Protein AF-A0A919PMQ9-F1 (afdb_monomer_lite)

Structure (mmCIF, N/CA/C/O backbone):
data_AF-A0A919PMQ9-F1
#
_entry.id   AF-A0A919PMQ9-F1
#
loop_
_atom_site.group_PDB
_atom_site.id
_atom_site.type_symbol
_atom_site.label_atom_id
_atom_site.label_alt_id
_atom_site.label_comp_id
_atom_site.label_asym_id
_atom_site.label_entity_id
_atom_site.label_seq_id
_atom_site.pdbx_PDB_ins_code
_atom_site.Cartn_x
_atom_site.Cartn_y
_atom_site.Cartn_z
_atom_site.occupancy
_atom_site.B_iso_or_equiv
_atom_site.auth_seq_id
_atom_site.auth_comp_id
_atom_site.auth_asym_id
_atom_site.auth_atom_id
_atom_site.pdbx_PDB_model_num
ATOM 1 N N . MET A 1 1 ? -22.426 0.297 11.156 1.00 94.94 1 MET A N 1
ATOM 2 C CA . MET A 1 1 ? -22.306 0.018 12.600 1.00 94.94 1 MET A CA 1
ATOM 3 C C . MET A 1 1 ? -23.686 0.048 13.230 1.00 94.94 1 MET A C 1
ATOM 5 O O . MET A 1 1 ? -24.468 0.938 12.910 1.00 94.94 1 MET A O 1
ATOM 9 N N . GLN A 1 2 ? -24.012 -0.925 14.081 1.00 94.81 2 GLN A N 1
ATOM 10 C CA . GLN A 1 2 ? -25.295 -0.994 14.786 1.00 94.81 2 GLN A CA 1
ATOM 11 C C . GLN A 1 2 ? -25.153 -0.474 16.227 1.00 94.81 2 GLN A C 1
ATOM 13 O O . GLN A 1 2 ? -24.282 -0.961 16.949 1.00 94.81 2 GLN A O 1
ATOM 18 N N . PRO A 1 3 ? -25.980 0.488 16.677 1.00 94.25 3 PRO A N 1
ATOM 19 C CA . PRO A 1 3 ? -26.009 0.897 18.079 1.00 94.25 3 PRO A CA 1
ATOM 20 C C . PRO A 1 3 ? -26.415 -0.266 18.988 1.00 94.25 3 PRO A C 1
ATOM 22 O O . PRO A 1 3 ? -27.362 -0.993 18.682 1.00 94.25 3 PRO A O 1
ATOM 25 N N . MET A 1 4 ? -25.726 -0.424 20.117 1.00 94.69 4 MET A N 1
ATOM 26 C CA . MET A 1 4 ? -26.053 -1.442 21.113 1.00 94.69 4 MET A CA 1
ATOM 27 C C . MET A 1 4 ? -26.702 -0.821 22.347 1.00 94.69 4 MET A C 1
ATOM 29 O O . MET A 1 4 ? -26.274 0.223 22.839 1.00 94.69 4 MET A O 1
ATOM 33 N N . ASP A 1 5 ? -27.698 -1.516 22.895 1.00 94.12 5 ASP A N 1
ATOM 34 C CA . ASP A 1 5 ? -28.198 -1.222 24.236 1.00 94.12 5 ASP A CA 1
ATOM 35 C C . ASP A 1 5 ? -27.115 -1.518 25.286 1.00 94.12 5 ASP A C 1
ATOM 37 O O . ASP A 1 5 ? -26.399 -2.523 25.206 1.00 94.12 5 ASP A O 1
ATOM 41 N N . PHE A 1 6 ? -27.014 -0.659 26.301 1.00 88.81 6 PHE A N 1
ATOM 42 C CA . PHE A 1 6 ? -25.986 -0.782 27.330 1.00 88.81 6 PHE A CA 1
ATOM 43 C C . PHE A 1 6 ? -26.051 -2.111 28.089 1.00 88.81 6 PHE A C 1
ATOM 45 O O . PHE A 1 6 ? -25.015 -2.721 28.364 1.00 88.81 6 PHE A O 1
ATOM 52 N N . HIS A 1 7 ? -27.250 -2.588 28.433 1.00 88.81 7 HIS A N 1
ATOM 53 C CA . HIS A 1 7 ? -27.398 -3.842 29.164 1.00 88.81 7 HIS A CA 1
ATOM 54 C C . HIS A 1 7 ? -27.021 -5.041 28.293 1.00 88.81 7 HIS A C 1
ATOM 56 O O . HIS A 1 7 ? -26.383 -5.970 28.796 1.00 88.81 7 HIS A O 1
ATOM 62 N N . ALA A 1 8 ? -27.353 -4.995 27.000 1.00 89.81 8 ALA A N 1
ATOM 63 C CA . ALA A 1 8 ? -26.952 -6.013 26.035 1.00 89.81 8 ALA A CA 1
ATOM 64 C C . ALA A 1 8 ? -25.424 -6.074 25.877 1.00 89.81 8 ALA A C 1
ATOM 66 O O . ALA A 1 8 ? -24.837 -7.146 26.044 1.00 89.81 8 ALA A O 1
ATOM 67 N N . ALA A 1 9 ? -24.772 -4.926 25.660 1.00 88.62 9 ALA A N 1
ATOM 68 C CA . ALA A 1 9 ? -23.315 -4.847 25.563 1.00 88.62 9 ALA A CA 1
ATOM 69 C C . ALA A 1 9 ? -22.648 -5.374 26.842 1.00 88.62 9 ALA A C 1
ATOM 71 O O . ALA A 1 9 ? -21.780 -6.243 26.786 1.00 88.62 9 ALA A O 1
ATOM 72 N N . ARG A 1 10 ? -23.116 -4.943 28.022 1.00 87.56 10 ARG A N 1
ATOM 73 C CA . ARG A 1 10 ? -22.556 -5.389 29.306 1.00 87.56 10 ARG A CA 1
ATOM 74 C C . ARG A 1 10 ? -22.690 -6.898 29.523 1.00 87.56 10 ARG A C 1
ATOM 76 O O . ARG A 1 10 ? -21.772 -7.514 30.060 1.00 87.56 10 ARG A O 1
ATOM 83 N N . ALA A 1 11 ? -23.815 -7.495 29.129 1.00 88.44 11 ALA A N 1
ATOM 84 C CA . ALA A 1 11 ? -24.024 -8.938 29.235 1.00 88.44 11 ALA A CA 1
ATOM 85 C C . ALA A 1 11 ? -23.058 -9.732 28.341 1.00 88.44 11 ALA A C 1
ATOM 87 O O . ALA A 1 11 ? -22.589 -10.796 28.745 1.00 88.44 11 ALA A O 1
ATOM 88 N N . GLN A 1 12 ? -22.732 -9.204 27.159 1.00 86.88 12 GLN A N 1
ATOM 89 C CA . GLN A 1 12 ? -21.776 -9.817 26.241 1.00 86.88 12 GLN A CA 1
ATOM 90 C C . GLN A 1 12 ? -20.331 -9.659 26.740 1.00 86.88 12 GLN A C 1
ATOM 92 O O . GLN A 1 12 ? -19.580 -10.630 26.762 1.00 86.88 12 GLN A O 1
ATOM 97 N N . LEU A 1 13 ? -19.964 -8.477 27.246 1.00 87.06 13 LEU A N 1
ATOM 98 C CA . LEU A 1 13 ? -18.630 -8.214 27.801 1.00 87.06 13 LEU A CA 1
ATOM 99 C C . LEU A 1 13 ? -18.323 -9.028 29.064 1.00 87.06 13 LEU A C 1
ATOM 101 O O . LEU A 1 13 ? -17.173 -9.400 29.296 1.00 87.06 13 LEU A O 1
ATOM 105 N N . ALA A 1 14 ? -19.345 -9.368 29.856 1.00 87.38 14 ALA A N 1
ATOM 106 C CA . ALA A 1 14 ? -19.197 -10.224 31.034 1.00 87.38 14 ALA A CA 1
ATOM 107 C C . ALA A 1 14 ? -18.692 -11.645 30.707 1.00 87.38 14 ALA A C 1
ATOM 109 O O . ALA A 1 14 ? -18.283 -12.364 31.616 1.00 87.38 14 ALA A O 1
ATOM 110 N N . GLN A 1 15 ? -18.704 -12.051 29.433 1.00 83.25 15 GLN A N 1
ATOM 111 C CA . GLN A 1 15 ? -18.219 -13.357 28.980 1.00 83.25 15 GLN A CA 1
ATOM 112 C C . GLN A 1 15 ? -16.692 -13.408 28.769 1.00 83.25 15 GLN A C 1
ATOM 114 O O . GLN A 1 15 ? -16.170 -14.487 28.505 1.00 83.25 15 GLN A O 1
ATOM 119 N N . GLY A 1 16 ? -15.971 -12.290 28.962 1.00 65.25 16 GLY A N 1
ATOM 120 C CA . GLY A 1 16 ? -14.506 -12.274 29.084 1.00 65.25 16 GLY A CA 1
ATOM 121 C C . GLY A 1 16 ? -13.733 -11.811 27.845 1.00 65.25 16 GLY A C 1
ATOM 122 O O . GLY A 1 16 ? -12.903 -12.556 27.336 1.00 65.25 16 GLY A O 1
ATOM 123 N N . GLY A 1 17 ? -13.958 -10.575 27.388 1.00 72.38 17 GLY A N 1
ATOM 124 C CA . GLY A 1 17 ? -13.156 -9.946 26.327 1.00 72.38 17 GLY A CA 1
ATOM 125 C C . GLY A 1 17 ? -11.996 -9.100 26.865 1.00 72.38 17 GLY A C 1
ATOM 126 O O . GLY A 1 17 ? -12.135 -8.432 27.893 1.00 72.38 17 GLY A O 1
ATOM 127 N N . HIS A 1 18 ? -10.864 -9.093 26.158 1.00 78.69 18 HIS A N 1
ATOM 128 C CA . HIS A 1 18 ? -9.805 -8.107 26.378 1.00 78.69 18 HIS A CA 1
ATOM 129 C C . HIS A 1 18 ? -10.262 -6.758 25.821 1.00 78.69 18 HIS A C 1
ATOM 131 O O . HIS A 1 18 ? -10.774 -6.688 24.706 1.00 78.69 18 HIS A O 1
ATOM 137 N N . SER A 1 19 ? -10.093 -5.692 26.605 1.00 85.44 19 SER A N 1
ATOM 138 C CA . SER A 1 19 ? -10.320 -4.327 26.130 1.00 85.44 19 SER A CA 1
ATOM 139 C C . SER A 1 19 ? -9.015 -3.765 25.580 1.00 85.44 19 SER A C 1
ATOM 141 O O . SER A 1 19 ? -8.002 -3.779 26.283 1.00 85.44 19 SER A O 1
ATOM 143 N N . GLY A 1 20 ? -9.040 -3.260 24.350 1.00 84.81 20 GLY A N 1
ATOM 144 C CA . GLY A 1 20 ? -7.904 -2.598 23.713 1.00 84.81 20 GLY A CA 1
ATOM 145 C C . GLY A 1 20 ? -8.314 -1.249 23.140 1.00 84.81 20 GLY A C 1
ATOM 146 O O . GLY A 1 20 ? -9.346 -1.148 22.478 1.00 84.81 20 GLY A O 1
ATOM 147 N N . ALA A 1 21 ? -7.509 -0.211 23.376 1.00 85.69 21 ALA A N 1
ATOM 148 C CA . ALA A 1 21 ? -7.698 1.073 22.710 1.00 85.69 21 ALA A CA 1
ATOM 149 C C . ALA A 1 21 ? -7.505 0.906 21.193 1.00 85.69 21 ALA A C 1
ATOM 151 O O . ALA A 1 21 ? -6.594 0.209 20.748 1.00 85.69 21 ALA A O 1
ATOM 152 N N . VAL A 1 22 ? -8.386 1.528 20.413 1.00 85.31 22 VAL A N 1
ATOM 153 C CA . VAL A 1 22 ? -8.364 1.499 18.945 1.00 85.31 22 VAL A CA 1
ATOM 154 C C . VAL A 1 22 ? -7.884 2.838 18.401 1.00 85.31 22 VAL A C 1
ATOM 156 O O . VAL A 1 22 ? -6.972 2.885 17.582 1.00 85.31 22 VAL A O 1
ATOM 159 N N . ALA A 1 23 ? -8.521 3.929 18.831 1.00 89.12 23 ALA A N 1
ATOM 160 C CA . ALA A 1 23 ? -8.226 5.280 18.368 1.00 89.12 23 ALA A CA 1
ATOM 161 C C . ALA A 1 23 ? -8.878 6.338 19.273 1.00 89.12 23 ALA A C 1
ATOM 163 O O . ALA A 1 23 ? -9.688 6.015 20.141 1.00 89.12 23 ALA A O 1
ATOM 164 N N . LYS A 1 24 ? -8.578 7.617 19.026 1.00 91.00 24 LYS A N 1
ATOM 165 C CA . LYS A 1 24 ? -9.344 8.755 19.543 1.00 91.00 24 LYS A CA 1
ATOM 166 C C . LYS A 1 24 ? -9.918 9.553 18.374 1.00 91.00 24 LYS A C 1
ATOM 168 O O . LYS A 1 24 ? -9.175 10.116 17.574 1.00 91.00 24 LYS A O 1
ATOM 173 N N . LEU A 1 25 ? -11.239 9.603 18.267 1.00 91.94 25 LEU A N 1
ATOM 174 C CA . LEU A 1 25 ? -11.945 10.376 17.249 1.00 91.94 25 LEU A CA 1
ATOM 175 C C . LEU A 1 25 ? -11.904 11.860 17.619 1.00 91.94 25 LEU A C 1
ATOM 177 O O . LEU A 1 25 ? -12.063 12.203 18.787 1.00 91.94 25 LEU A O 1
ATOM 181 N N . ALA A 1 26 ? -11.745 12.741 16.636 1.00 89.75 26 ALA A N 1
ATOM 182 C CA . ALA A 1 26 ? -11.822 14.192 16.813 1.00 89.75 26 ALA A CA 1
ATOM 183 C C . ALA A 1 26 ? -13.251 14.683 17.121 1.00 89.75 26 ALA A C 1
ATOM 185 O O . ALA A 1 26 ? -13.434 15.839 17.488 1.00 89.75 26 ALA A O 1
ATOM 186 N N . LEU A 1 27 ? -14.247 13.804 16.973 1.00 92.88 27 LEU A N 1
ATOM 187 C CA . LEU A 1 27 ? -15.659 14.093 17.191 1.00 92.88 27 LEU A CA 1
ATOM 188 C C . LEU A 1 27 ? -16.051 13.986 18.667 1.00 92.88 27 LEU A C 1
ATOM 190 O O . LEU A 1 27 ? -15.697 13.021 19.359 1.00 92.88 27 LEU A O 1
ATOM 194 N N . GLU A 1 28 ? -16.852 14.944 19.124 1.00 95.75 28 GLU A N 1
ATOM 195 C CA . GLU A 1 28 ? -17.506 14.888 20.429 1.00 95.75 28 GLU A CA 1
ATOM 196 C C . GLU A 1 28 ? -18.712 13.925 20.405 1.00 95.75 28 GLU A C 1
ATOM 198 O O . GLU A 1 28 ? -19.289 13.651 19.343 1.00 95.75 28 GLU A O 1
ATOM 203 N N . PRO A 1 29 ? -19.150 13.411 21.568 1.00 96.81 29 PRO A N 1
ATOM 204 C CA . PRO A 1 29 ? -20.224 12.420 21.639 1.00 96.81 29 PRO A CA 1
ATOM 205 C C . PRO A 1 29 ? -21.533 12.810 20.941 1.00 96.81 29 PRO A C 1
ATOM 207 O O . PRO A 1 29 ? -22.170 11.955 20.329 1.00 96.81 29 PRO A O 1
ATOM 210 N N . GLN A 1 30 ? -21.932 14.088 20.955 1.00 96.44 30 GLN A N 1
ATOM 211 C CA . GLN A 1 30 ? -23.135 14.541 20.241 1.00 96.44 30 GLN A CA 1
ATOM 212 C C . GLN A 1 30 ? -22.999 14.428 18.724 1.00 96.44 30 GLN A C 1
ATOM 214 O O . GLN A 1 30 ? -23.968 14.094 18.042 1.00 96.44 30 GLN A O 1
ATOM 219 N N . GLU A 1 31 ? -21.813 14.714 18.189 1.00 95.00 31 GLU A N 1
ATOM 220 C CA . GLU A 1 31 ? -21.544 14.635 16.755 1.00 95.00 31 GLU A CA 1
ATOM 221 C C . GLU A 1 31 ? -21.540 13.174 16.306 1.00 95.00 31 GLU A C 1
ATOM 223 O O . GLU A 1 31 ? -22.175 12.829 15.306 1.00 95.00 31 GLU A O 1
ATOM 228 N N . LEU A 1 32 ? -20.908 12.297 17.096 1.00 95.38 32 LEU A N 1
ATOM 229 C CA . LEU A 1 32 ? -20.951 10.854 16.865 1.00 95.38 32 LEU A CA 1
ATOM 230 C C . LEU A 1 32 ? -22.374 10.315 16.933 1.00 95.38 32 LEU A C 1
ATOM 232 O O . LEU A 1 32 ? -22.785 9.592 16.027 1.00 95.38 32 LEU A O 1
ATOM 236 N N . GLN A 1 33 ? -23.149 10.690 17.950 1.00 96.44 33 GLN A N 1
ATOM 237 C CA . GLN A 1 33 ? -24.553 10.304 18.077 1.00 96.44 33 GLN A CA 1
ATOM 238 C C . GLN A 1 33 ? -25.377 10.738 16.859 1.00 96.44 33 GLN A C 1
ATOM 240 O O . GLN A 1 33 ? -26.141 9.935 16.324 1.00 96.44 33 GLN A O 1
ATOM 245 N N . ALA A 1 34 ? -25.201 11.974 16.384 1.00 95.12 34 ALA A N 1
ATOM 246 C CA . ALA A 1 34 ? -25.929 12.490 15.228 1.00 95.12 34 ALA A CA 1
ATOM 247 C C . ALA A 1 34 ? -25.613 11.727 13.930 1.00 95.12 34 ALA A C 1
ATOM 249 O O . ALA A 1 34 ? -26.510 11.523 13.114 1.00 95.12 34 ALA A O 1
ATOM 250 N N . ARG A 1 35 ? -24.359 11.295 13.740 1.00 92.56 35 ARG A N 1
ATOM 251 C CA . ARG A 1 35 ? -23.930 10.579 12.526 1.00 92.56 35 ARG A CA 1
ATOM 252 C C . ARG A 1 35 ? -24.226 9.084 12.561 1.00 92.56 35 ARG A C 1
ATOM 254 O O . ARG A 1 35 ? -24.607 8.507 11.551 1.00 92.56 35 ARG A O 1
ATOM 261 N N . THR A 1 36 ? -24.028 8.456 13.714 1.00 94.69 36 THR A N 1
ATOM 262 C CA . THR A 1 36 ? -24.005 6.989 13.835 1.00 94.69 36 THR A CA 1
ATOM 263 C C . THR A 1 36 ? -25.249 6.411 14.504 1.00 94.69 36 THR A C 1
ATOM 265 O O . THR A 1 36 ? -25.465 5.202 14.461 1.00 94.69 36 THR A O 1
ATOM 268 N N . GLY A 1 37 ? -26.061 7.250 15.155 1.00 95.69 37 GLY A N 1
ATOM 269 C CA . GLY A 1 37 ? -27.192 6.806 15.967 1.00 95.69 37 GLY A CA 1
ATOM 270 C C . GLY A 1 37 ? -26.796 6.165 17.301 1.00 95.69 37 GLY A C 1
ATOM 271 O O . GLY A 1 37 ? -27.662 5.610 17.976 1.00 95.69 37 GLY A O 1
ATOM 272 N N . LEU A 1 38 ? -25.517 6.219 17.696 1.00 96.19 38 LEU A N 1
ATOM 273 C CA . LEU A 1 38 ? -25.065 5.779 19.018 1.00 96.19 38 LEU A CA 1
ATOM 274 C C . LEU A 1 38 ? -25.797 6.542 20.129 1.00 96.19 38 LEU A C 1
ATOM 276 O O . LEU A 1 38 ? -25.913 7.763 20.080 1.00 96.19 38 LEU A O 1
ATOM 280 N N . ALA A 1 39 ? -26.248 5.829 21.159 1.00 96.06 39 ALA A N 1
ATOM 281 C CA . ALA A 1 39 ? -26.878 6.431 22.327 1.00 96.06 39 ALA A CA 1
ATOM 282 C C . ALA A 1 39 ? -25.844 6.600 23.444 1.00 96.06 39 ALA A C 1
ATOM 284 O O . ALA A 1 39 ? -25.513 5.634 24.134 1.00 96.06 39 ALA A O 1
ATOM 285 N N . PHE A 1 40 ? -25.333 7.820 23.617 1.00 96.56 40 PHE A N 1
ATOM 286 C CA . PHE A 1 40 ? -24.455 8.124 24.741 1.00 96.56 40 PHE A CA 1
ATOM 287 C C . PHE A 1 40 ? -25.261 8.301 26.020 1.00 96.56 40 PHE A C 1
ATOM 289 O O . PHE A 1 40 ? -26.291 8.977 26.052 1.00 96.56 40 PHE A O 1
ATOM 296 N N . VAL A 1 41 ? -24.758 7.703 27.090 1.00 95.88 41 VAL A N 1
ATOM 297 C CA . VAL A 1 41 ? -25.287 7.855 28.440 1.00 95.88 41 VAL A CA 1
ATOM 298 C C . VAL A 1 41 ? -24.165 8.275 29.377 1.00 95.88 41 VAL A C 1
ATOM 300 O O . VAL A 1 41 ? -22.996 7.942 29.182 1.00 95.88 41 VAL A O 1
ATOM 303 N N . GLU A 1 42 ? -24.528 9.037 30.397 1.00 96.44 42 GLU A N 1
ATOM 304 C CA . GLU A 1 42 ? -23.602 9.438 31.445 1.00 96.44 42 GLU A CA 1
ATOM 305 C C . GLU A 1 42 ? -23.505 8.341 32.510 1.00 96.44 42 GLU A C 1
ATOM 307 O O . GLU A 1 42 ? -24.520 7.796 32.953 1.00 96.44 42 GLU A O 1
ATOM 312 N N . ALA A 1 43 ? -22.285 8.012 32.926 1.00 93.69 43 ALA A N 1
ATOM 313 C CA . ALA A 1 43 ? -22.025 7.154 34.074 1.00 93.69 43 ALA A CA 1
ATOM 314 C C . ALA A 1 43 ? -20.814 7.620 34.870 1.00 93.69 43 ALA A C 1
ATOM 316 O O . ALA A 1 43 ? -19.984 8.396 34.405 1.00 93.69 43 ALA A O 1
ATOM 317 N N . GLU A 1 44 ? -20.701 7.075 36.075 1.00 95.00 44 GLU A N 1
ATOM 318 C CA . GLU A 1 44 ? -19.506 7.199 36.894 1.00 95.00 44 GLU A CA 1
ATOM 319 C C . GLU A 1 44 ? -18.487 6.114 36.544 1.00 95.00 44 GLU A C 1
ATOM 321 O O . GLU A 1 44 ? -18.815 4.927 36.458 1.00 95.00 44 GLU A O 1
ATOM 326 N N . SER A 1 45 ? -17.231 6.527 36.381 1.00 90.12 45 SER A N 1
ATOM 327 C CA . SER A 1 45 ? -16.075 5.646 36.222 1.00 90.12 45 SER A CA 1
ATOM 328 C C . SER A 1 45 ? -15.072 5.869 37.355 1.00 90.12 45 SER A C 1
ATOM 330 O O . SER A 1 45 ? -15.173 6.827 38.119 1.00 90.12 45 SER A O 1
ATOM 332 N N . ALA A 1 46 ? -14.040 5.027 37.445 1.00 87.06 46 ALA A N 1
ATOM 333 C CA . ALA A 1 46 ? -12.952 5.237 38.406 1.00 87.06 46 ALA A CA 1
ATOM 334 C C . ALA A 1 46 ? -12.195 6.568 38.196 1.00 87.06 46 ALA A C 1
ATOM 336 O O . ALA A 1 46 ? -11.523 7.039 39.110 1.00 87.06 46 ALA A O 1
ATOM 337 N N . LEU A 1 47 ? -12.302 7.165 37.005 1.00 86.25 47 LEU A N 1
ATOM 338 C CA . LEU A 1 47 ? -11.665 8.430 36.632 1.00 86.25 47 LEU A CA 1
ATOM 339 C C . LEU A 1 47 ? -12.636 9.626 36.697 1.00 86.25 47 LEU A C 1
ATOM 341 O O . LEU A 1 47 ? -12.245 10.751 36.386 1.00 86.25 47 LEU A O 1
ATOM 345 N N . GLY A 1 48 ? -13.883 9.390 37.120 1.00 92.62 48 GLY A N 1
ATOM 346 C CA . GLY A 1 48 ? -14.956 10.379 37.213 1.00 92.62 48 GLY A CA 1
ATOM 347 C C . GLY A 1 48 ? -16.058 10.198 36.160 1.00 92.62 48 GLY A C 1
ATOM 348 O O . GLY A 1 48 ? -16.096 9.162 35.479 1.00 92.62 48 GLY A O 1
ATOM 349 N N . PRO A 1 49 ? -16.940 11.204 36.015 1.00 95.38 49 PRO A N 1
ATOM 350 C CA . PRO A 1 49 ? -18.050 11.173 35.074 1.00 95.38 49 PRO A CA 1
ATOM 351 C C . PRO A 1 49 ? -17.577 10.980 33.632 1.00 95.38 49 PRO A C 1
ATOM 353 O O . PRO A 1 49 ? -16.679 11.677 33.144 1.00 95.38 49 PRO A O 1
ATOM 356 N N . VAL A 1 50 ? -18.198 10.033 32.940 1.00 96.25 50 VAL A N 1
ATOM 357 C CA . VAL A 1 50 ? -17.893 9.658 31.563 1.00 96.25 50 VAL A CA 1
ATOM 358 C C . VAL A 1 50 ? -19.185 9.606 30.759 1.00 96.25 50 VAL A C 1
ATOM 360 O O . VAL A 1 50 ? -20.201 9.088 31.223 1.00 96.25 50 VAL A O 1
ATOM 363 N N . TRP A 1 51 ? -19.151 10.116 29.535 1.00 97.12 51 TRP A N 1
ATOM 364 C CA . TRP A 1 51 ? -20.148 9.765 28.532 1.00 97.12 51 TRP A CA 1
ATOM 365 C C . TRP A 1 51 ? -19.678 8.535 27.793 1.00 97.12 51 TRP A C 1
ATOM 367 O O . TRP A 1 51 ? -18.545 8.500 27.310 1.00 97.12 51 TRP A O 1
ATOM 377 N N . PHE A 1 52 ? -20.539 7.530 27.702 1.00 96.19 52 PHE A N 1
ATOM 378 C CA . PHE A 1 52 ? -20.191 6.291 27.036 1.00 96.19 52 PHE A CA 1
ATOM 379 C C . PHE A 1 52 ? -21.329 5.779 26.145 1.00 96.19 52 PHE A C 1
ATOM 381 O O . PHE A 1 52 ? -22.505 5.974 26.448 1.00 96.19 52 PHE A O 1
ATOM 388 N N . ALA A 1 53 ? -20.970 5.104 25.056 1.00 97.56 53 ALA A N 1
ATOM 389 C CA . ALA A 1 53 ? -21.883 4.396 24.162 1.00 97.56 53 ALA A CA 1
ATOM 390 C C . ALA A 1 53 ? -21.252 3.080 23.688 1.00 97.56 53 ALA A C 1
ATOM 392 O O . ALA A 1 53 ? -20.032 2.915 23.738 1.00 97.56 53 ALA A O 1
ATOM 393 N N . PHE A 1 54 ? -22.082 2.160 23.193 1.00 97.25 54 PHE A N 1
ATOM 394 C CA . PHE A 1 54 ? -21.626 0.920 22.568 1.00 97.25 54 PHE A CA 1
ATOM 395 C C . PHE A 1 54 ? -22.160 0.795 21.145 1.00 97.25 54 PHE A C 1
ATOM 397 O O . PHE A 1 54 ? -23.319 1.112 20.868 1.00 97.25 54 PHE A O 1
ATOM 404 N N . GLY A 1 55 ? -21.310 0.295 20.256 1.00 96.75 55 GLY A N 1
ATOM 405 C CA . GLY A 1 55 ? -21.667 -0.063 18.889 1.00 96.75 55 GLY A CA 1
ATOM 406 C C . GLY A 1 55 ? -21.142 -1.448 18.538 1.00 96.75 55 GLY A C 1
ATOM 407 O O . GLY A 1 55 ? -20.207 -1.942 19.165 1.00 96.75 55 GLY A O 1
ATOM 408 N N . GLN A 1 56 ? -21.740 -2.065 17.527 1.00 96.62 56 GLN A N 1
ATOM 409 C CA . GLN A 1 56 ? -21.278 -3.320 16.953 1.00 96.62 56 GLN A CA 1
ATOM 410 C C . GLN A 1 56 ? -20.980 -3.129 15.465 1.00 96.62 56 GLN A C 1
ATOM 412 O O . GLN A 1 56 ? -21.818 -2.598 14.725 1.00 96.62 56 GLN A O 1
ATOM 417 N N . LEU A 1 57 ? -19.788 -3.536 15.036 1.00 95.81 57 LEU A N 1
ATOM 418 C CA . LEU A 1 57 ? -19.440 -3.635 13.617 1.00 95.81 57 LEU A CA 1
ATOM 419 C C . LEU A 1 57 ? -20.153 -4.838 12.978 1.00 95.81 57 LEU A C 1
ATOM 421 O O . LEU A 1 57 ? -20.672 -5.711 13.680 1.00 95.81 57 LEU A O 1
ATOM 425 N N . ALA A 1 58 ? -20.207 -4.888 11.649 1.00 91.62 58 ALA A N 1
ATOM 426 C CA . ALA A 1 58 ? -20.923 -5.918 10.900 1.00 91.62 58 ALA A CA 1
ATOM 427 C C . ALA A 1 58 ? -20.389 -7.333 11.166 1.00 91.62 58 ALA A C 1
ATOM 429 O O . ALA A 1 58 ? -21.152 -8.298 11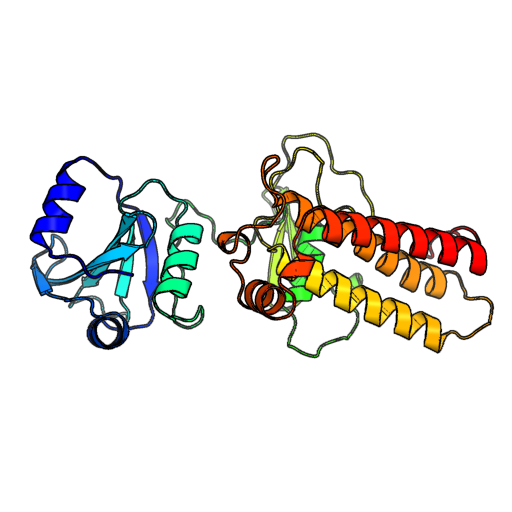.100 1.00 91.62 58 ALA A O 1
ATOM 430 N N . ASP A 1 59 ? -19.105 -7.465 11.498 1.00 89.62 59 ASP A N 1
ATOM 431 C CA . ASP A 1 59 ? -18.482 -8.740 11.857 1.00 89.62 59 ASP A CA 1
ATOM 432 C C . ASP A 1 59 ? -18.767 -9.205 13.301 1.00 89.62 59 ASP A C 1
ATOM 434 O O . ASP A 1 59 ? -18.350 -10.293 13.702 1.00 89.62 59 ASP A O 1
ATOM 438 N N . GLY A 1 60 ? -19.495 -8.401 14.082 1.00 93.44 60 GLY A N 1
ATOM 439 C CA . GLY A 1 60 ? -19.842 -8.684 15.471 1.00 93.44 60 GLY A CA 1
ATOM 440 C C . GLY A 1 60 ? -18.899 -8.065 16.508 1.00 93.44 60 GLY A C 1
ATOM 441 O O . GLY A 1 60 ? -19.174 -8.198 17.705 1.00 93.44 60 GLY A O 1
ATOM 442 N N . THR A 1 61 ? -17.838 -7.370 16.087 1.00 93.88 61 THR A N 1
ATOM 443 C CA . THR A 1 61 ? -16.900 -6.674 16.980 1.00 93.88 61 THR A CA 1
ATOM 444 C C . THR A 1 61 ? -17.614 -5.597 17.782 1.00 93.88 61 THR A C 1
ATOM 446 O O . THR A 1 61 ? -18.236 -4.698 17.215 1.00 93.88 61 THR A O 1
ATOM 449 N N . ILE A 1 62 ? -17.509 -5.672 19.110 1.00 95.19 62 ILE A N 1
ATOM 450 C CA . ILE A 1 62 ? -18.082 -4.671 20.014 1.00 95.19 62 ILE A CA 1
ATOM 451 C C . ILE A 1 62 ? -17.078 -3.544 20.213 1.00 95.19 62 ILE A C 1
ATOM 453 O O . ILE A 1 62 ? -15.926 -3.782 20.590 1.00 95.19 62 ILE A O 1
ATOM 457 N N . LEU A 1 63 ? -17.561 -2.320 20.035 1.00 96.56 63 LEU A N 1
ATOM 458 C CA . LEU A 1 63 ? -16.840 -1.087 20.288 1.00 96.56 63 LEU A CA 1
ATOM 459 C C . LEU A 1 63 ? -17.452 -0.340 21.466 1.00 96.56 63 LEU A C 1
ATOM 461 O O . LEU A 1 63 ? -18.673 -0.221 21.582 1.00 96.56 63 LEU A O 1
ATOM 465 N N . GLY A 1 64 ? -16.586 0.191 22.319 1.00 96.38 64 GLY A N 1
ATOM 466 C CA . GLY A 1 64 ? -16.923 1.167 23.342 1.00 96.38 64 GLY A CA 1
ATOM 467 C C . GLY A 1 64 ? -16.444 2.538 22.903 1.00 96.38 64 GLY A C 1
ATOM 468 O O . GLY A 1 64 ? -15.299 2.687 22.486 1.00 96.38 64 GLY A O 1
ATOM 469 N N . PHE A 1 65 ? -17.318 3.525 23.024 1.00 96.81 65 PHE A N 1
ATOM 470 C CA . PHE A 1 65 ? -17.015 4.927 22.776 1.00 96.81 65 PHE A CA 1
ATOM 471 C C . PHE A 1 65 ? -17.091 5.649 24.108 1.00 96.81 65 PHE A C 1
ATOM 473 O O . PHE A 1 65 ? -18.130 5.575 24.761 1.00 96.81 65 PHE A O 1
ATOM 480 N N . ASN A 1 66 ? -16.025 6.317 24.536 1.00 95.88 66 ASN A N 1
ATOM 481 C CA . ASN A 1 66 ? -15.962 6.951 25.849 1.00 95.88 66 ASN A CA 1
ATOM 482 C C . ASN A 1 66 ? -15.336 8.350 25.798 1.00 95.88 66 ASN A C 1
ATOM 484 O O . ASN A 1 66 ? -14.351 8.607 25.112 1.00 95.88 66 ASN A O 1
ATOM 488 N N . ARG A 1 67 ? -15.909 9.268 26.577 1.00 95.56 67 ARG A N 1
ATOM 489 C CA . ARG A 1 67 ? -15.427 10.639 26.763 1.00 95.56 67 ARG A CA 1
ATOM 490 C C . ARG A 1 67 ? -15.484 10.983 28.243 1.00 95.56 67 ARG A C 1
ATOM 492 O O . ARG A 1 67 ? -16.570 11.106 28.806 1.00 95.56 67 ARG A O 1
ATOM 499 N N . LEU A 1 68 ? -14.327 11.145 28.882 1.00 91.88 68 LEU A N 1
ATOM 500 C CA . LEU A 1 68 ? -14.275 11.687 30.241 1.00 91.88 68 LEU A CA 1
ATOM 501 C C . LEU A 1 68 ? -14.734 13.146 30.205 1.00 91.88 68 LEU A C 1
ATOM 503 O O . LEU A 1 68 ? -14.139 13.954 29.496 1.00 91.88 68 LEU A O 1
ATOM 507 N N . ILE A 1 69 ? -15.760 13.491 30.987 1.00 93.06 69 ILE A N 1
ATOM 508 C CA . ILE A 1 69 ? -16.310 14.859 31.028 1.00 93.06 69 ILE A CA 1
ATOM 509 C C . ILE A 1 69 ? -15.247 15.856 31.520 1.00 93.06 69 ILE A C 1
ATOM 511 O O . ILE A 1 69 ? -15.250 17.026 31.147 1.00 93.06 69 ILE A O 1
ATOM 515 N N . SER A 1 70 ? -14.312 15.382 32.342 1.00 89.19 70 SER A N 1
ATOM 516 C CA . SER A 1 70 ? -13.204 16.162 32.886 1.00 89.19 70 SER A CA 1
ATOM 517 C C . SER A 1 70 ? -11.974 16.257 31.974 1.00 89.19 70 SER A C 1
ATOM 519 O O . SER A 1 70 ? -11.095 17.064 32.277 1.00 89.19 70 SER A O 1
ATOM 521 N N . ASP A 1 71 ? -11.860 15.464 30.897 1.00 86.56 71 ASP A N 1
ATOM 522 C CA . ASP A 1 71 ? -10.669 15.500 30.035 1.00 86.56 71 ASP A CA 1
ATOM 523 C C . ASP A 1 71 ? -10.692 16.775 29.171 1.00 86.56 71 ASP A C 1
ATOM 525 O O . ASP A 1 71 ? -11.590 16.939 28.340 1.00 86.56 71 ASP A O 1
ATOM 529 N N . PRO A 1 72 ? -9.713 17.686 29.328 1.00 84.62 72 PRO A N 1
ATOM 530 C CA . PRO A 1 72 ? -9.690 18.951 28.598 1.00 84.62 72 PRO A CA 1
ATOM 531 C C . PRO A 1 72 ? -9.417 18.781 27.097 1.00 84.62 72 PRO A C 1
ATOM 533 O O . PRO A 1 72 ? -9.617 19.730 26.341 1.00 84.62 72 PRO A O 1
ATOM 536 N N . ASN A 1 73 ? -8.949 17.609 26.652 1.00 80.62 73 ASN A N 1
ATOM 537 C CA . ASN A 1 73 ? -8.669 17.353 25.245 1.00 80.62 73 ASN A CA 1
ATOM 538 C C . ASN A 1 73 ? -9.940 16.879 24.532 1.00 80.62 73 ASN A C 1
ATOM 540 O O . ASN A 1 73 ? -10.480 15.842 24.931 1.00 80.62 73 ASN A O 1
ATOM 544 N N . PRO A 1 74 ? -10.382 17.561 23.463 1.00 84.44 74 PRO A N 1
ATOM 545 C CA . PRO A 1 74 ? -11.604 17.199 22.760 1.00 84.44 74 PRO A CA 1
ATOM 546 C C . PRO A 1 74 ? -11.519 15.800 22.144 1.00 84.44 74 PRO A C 1
ATOM 548 O O . PRO A 1 74 ? -10.423 15.263 21.942 1.00 84.44 74 PRO A O 1
ATOM 551 N N . GLY A 1 75 ? -12.680 15.234 21.833 1.00 91.12 75 GLY A N 1
ATOM 552 C CA . GLY A 1 75 ? -12.809 13.992 21.080 1.00 91.12 75 GLY A CA 1
ATOM 553 C C . GLY A 1 75 ? -13.086 12.743 21.918 1.00 91.12 75 GLY A C 1
ATOM 554 O O . GLY A 1 75 ? -12.853 12.701 23.126 1.00 91.12 75 GLY A O 1
ATOM 555 N N . THR A 1 76 ? -13.567 11.700 21.250 1.00 95.12 76 THR A N 1
ATOM 556 C CA . THR A 1 76 ? -14.088 10.472 21.867 1.00 95.12 76 THR A CA 1
ATOM 557 C C . THR A 1 76 ? -13.114 9.313 21.687 1.00 95.12 76 THR A C 1
ATOM 559 O O . THR A 1 76 ? -12.701 9.003 20.570 1.00 95.12 76 THR A O 1
ATOM 562 N N . GLU A 1 77 ? -12.742 8.652 22.778 1.00 93.88 77 GLU A N 1
ATOM 563 C CA . GLU A 1 77 ? -11.925 7.442 22.731 1.00 93.88 77 GLU A CA 1
ATOM 564 C C . GLU A 1 77 ? -12.752 6.255 22.226 1.00 93.88 77 GLU A C 1
ATOM 566 O O . GLU A 1 77 ? -13.945 6.134 22.511 1.00 93.88 77 GLU A O 1
ATOM 571 N N . VAL A 1 78 ? -12.110 5.390 21.442 1.00 95.00 78 VAL A N 1
ATOM 572 C CA . VAL A 1 78 ? -12.689 4.158 20.912 1.00 95.00 78 VAL A CA 1
ATOM 573 C C . VAL A 1 78 ? -11.878 2.995 21.439 1.00 95.00 78 VAL A C 1
ATOM 575 O O . VAL A 1 78 ? -10.663 2.932 21.249 1.00 95.00 78 VAL A O 1
ATOM 578 N N . SER A 1 79 ? -12.562 2.054 22.072 1.00 94.06 79 SER A N 1
ATOM 579 C CA . SER A 1 79 ? -12.004 0.782 22.516 1.00 94.06 79 SER A CA 1
ATOM 580 C C . SER A 1 79 ? -12.724 -0.366 21.825 1.00 94.06 79 SER A C 1
ATOM 582 O O . SER A 1 79 ? -13.922 -0.282 21.564 1.00 94.06 79 SER A O 1
ATOM 584 N N . GLN A 1 80 ? -12.012 -1.450 21.555 1.00 93.88 80 GLN A N 1
ATOM 585 C CA . GLN A 1 80 ? -12.595 -2.719 21.135 1.00 93.88 80 GLN A CA 1
ATOM 586 C C . GLN A 1 80 ? -12.578 -3.709 22.291 1.00 93.88 80 GLN A C 1
ATOM 588 O O . GLN A 1 80 ? -11.731 -3.619 23.178 1.00 93.88 80 GLN A O 1
ATOM 593 N N . PHE A 1 81 ? -13.474 -4.688 22.232 1.00 92.50 81 PHE A N 1
ATOM 594 C CA . PHE A 1 81 ? -13.546 -5.774 23.211 1.00 92.50 81 PHE A CA 1
ATOM 595 C C . PHE A 1 81 ? -13.318 -7.150 22.575 1.00 92.50 81 PHE A C 1
ATOM 597 O O . PHE A 1 81 ? -13.952 -8.141 22.942 1.00 92.50 81 PHE A O 1
ATOM 604 N N . THR A 1 82 ? -12.439 -7.186 21.574 1.00 87.19 82 THR A N 1
ATOM 605 C CA . THR A 1 82 ? -12.043 -8.377 20.816 1.00 87.19 82 THR A CA 1
ATOM 606 C C . THR A 1 82 ? -10.530 -8.404 20.638 1.00 87.19 82 THR A C 1
ATOM 608 O O . THR A 1 82 ? -9.888 -7.362 20.720 1.00 87.19 82 THR A O 1
ATOM 611 N N . ASP A 1 83 ? -9.971 -9.563 20.293 1.00 86.06 83 ASP A N 1
ATOM 612 C CA . ASP A 1 83 ? -8.534 -9.719 20.019 1.00 86.06 83 ASP A CA 1
ATOM 613 C C . ASP A 1 83 ? -8.154 -9.333 18.569 1.00 86.06 83 ASP A C 1
ATOM 615 O O . ASP A 1 83 ? -7.168 -9.825 18.014 1.00 86.06 83 ASP A O 1
ATOM 619 N N . ARG A 1 84 ? -8.953 -8.486 17.904 1.00 84.25 84 ARG A N 1
ATOM 620 C CA . ARG A 1 84 ? -8.658 -8.036 16.537 1.00 84.25 84 ARG A CA 1
ATOM 621 C C . ARG A 1 84 ? -7.530 -6.998 16.546 1.00 84.25 84 ARG A C 1
ATOM 623 O O . ARG A 1 84 ? -7.410 -6.224 17.495 1.00 84.25 84 ARG A O 1
ATOM 630 N N . PRO A 1 85 ? -6.725 -6.893 15.477 1.00 82.81 85 PRO A N 1
ATOM 631 C CA . PRO A 1 85 ? -5.791 -5.781 15.337 1.00 82.81 85 PRO A CA 1
ATOM 632 C C . PRO A 1 85 ? -6.535 -4.436 15.333 1.00 82.81 85 PRO A C 1
ATOM 634 O O . PRO A 1 85 ? -7.477 -4.251 14.562 1.00 82.81 85 PRO A O 1
ATOM 637 N N . ALA A 1 86 ? -6.095 -3.476 16.156 1.00 83.19 86 ALA A N 1
ATOM 638 C CA . ALA A 1 86 ? -6.741 -2.162 16.294 1.00 83.19 86 ALA A CA 1
ATOM 639 C C . ALA A 1 86 ? -6.923 -1.444 14.947 1.00 83.19 86 ALA A C 1
ATOM 641 O O . ALA A 1 86 ? -7.948 -0.816 14.689 1.00 83.19 86 ALA A O 1
ATOM 642 N N . ARG A 1 87 ? -5.952 -1.589 14.043 1.00 78.88 87 ARG A N 1
ATOM 643 C CA . ARG A 1 87 ? -6.013 -1.016 12.698 1.00 78.88 87 ARG A CA 1
ATOM 644 C C . ARG A 1 87 ? -7.158 -1.567 11.845 1.00 78.88 87 ARG A C 1
ATOM 646 O O . ARG A 1 87 ? -7.789 -0.796 11.119 1.00 78.88 87 ARG A O 1
ATOM 653 N N . ASP A 1 88 ? -7.413 -2.869 11.913 1.00 83.38 88 ASP A N 1
ATOM 654 C CA . ASP A 1 88 ? -8.476 -3.507 11.130 1.00 83.38 88 ASP A CA 1
ATOM 655 C C . ASP A 1 88 ? -9.838 -3.035 11.634 1.00 83.38 88 ASP A C 1
ATOM 657 O O . ASP A 1 88 ? -10.702 -2.654 10.845 1.00 83.38 88 ASP A O 1
ATOM 661 N N . VAL A 1 89 ? -9.984 -2.977 12.960 1.00 90.06 89 VAL A N 1
ATOM 662 C CA . VAL A 1 89 ? -11.177 -2.450 13.624 1.00 90.06 89 VAL A CA 1
ATOM 663 C C . VAL A 1 89 ? -11.421 -0.992 13.262 1.00 90.06 89 VAL A C 1
ATOM 665 O O . VAL A 1 89 ? -12.548 -0.622 12.945 1.00 90.06 89 VAL A O 1
ATOM 668 N N . LEU A 1 90 ? -10.378 -0.160 13.265 1.00 88.69 90 LEU A N 1
ATOM 669 C CA . LEU A 1 90 ? -10.502 1.240 12.876 1.00 88.69 90 LEU A CA 1
ATOM 670 C C . LEU A 1 90 ? -10.914 1.385 11.408 1.00 88.69 90 LEU A C 1
ATOM 672 O O . LEU A 1 90 ? -11.781 2.194 11.099 1.00 88.69 90 LEU A O 1
ATOM 676 N N . SER A 1 91 ? -10.311 0.608 10.508 1.00 83.38 91 SER A N 1
ATOM 677 C CA . SER A 1 91 ? -10.626 0.672 9.075 1.00 83.38 91 SER A CA 1
ATOM 678 C C . SER A 1 91 ? -12.096 0.328 8.813 1.00 83.38 91 SER A C 1
ATOM 680 O O . SER A 1 91 ? -12.768 1.010 8.040 1.00 83.38 91 SER A O 1
ATOM 682 N N . GLU A 1 92 ? -12.614 -0.697 9.494 1.00 90.56 92 GLU A N 1
ATOM 683 C CA . GLU A 1 92 ? -14.024 -1.086 9.417 1.00 90.56 92 GLU A CA 1
ATOM 684 C C . GLU A 1 92 ? -14.945 -0.060 10.084 1.00 90.56 92 GLU A C 1
ATOM 686 O O . GLU A 1 92 ? -15.963 0.301 9.499 1.00 90.56 92 GLU A O 1
ATOM 691 N N . LEU A 1 93 ? -14.563 0.482 11.245 1.00 93.69 93 LEU A N 1
ATOM 692 C CA . LEU A 1 93 ? -15.285 1.578 11.890 1.00 93.69 93 LEU A CA 1
ATOM 693 C C . LEU A 1 93 ? -15.441 2.767 10.939 1.00 93.69 93 LEU A C 1
ATOM 695 O O . LEU A 1 93 ? -16.563 3.223 10.735 1.00 93.69 93 LEU A O 1
ATOM 699 N N . LEU A 1 94 ? -14.344 3.245 10.344 1.00 90.12 94 LEU A N 1
ATOM 700 C CA . LEU A 1 94 ? -14.350 4.373 9.411 1.00 90.12 94 LEU A CA 1
ATOM 701 C C . LEU A 1 94 ? -15.282 4.112 8.227 1.00 90.12 94 LEU A C 1
ATOM 703 O O . LEU A 1 94 ? -16.140 4.938 7.918 1.00 90.12 94 LEU A O 1
ATOM 707 N N . PHE A 1 95 ? -15.169 2.927 7.624 1.00 88.31 95 PHE A N 1
ATOM 708 C CA . PHE A 1 95 ? -16.023 2.510 6.518 1.00 88.31 95 PHE A CA 1
ATOM 709 C C . PHE A 1 95 ? -17.510 2.482 6.902 1.00 88.31 95 PHE A C 1
ATOM 711 O O . PHE A 1 95 ? -18.355 3.006 6.183 1.00 88.31 95 PHE A O 1
ATOM 718 N N . GLU A 1 96 ? -17.844 1.887 8.045 1.00 91.38 96 GLU A N 1
ATOM 719 C CA . GLU A 1 96 ? -19.226 1.681 8.475 1.00 91.38 96 GLU A CA 1
ATOM 720 C C . GLU A 1 96 ? -19.928 2.924 9.024 1.00 91.38 96 GLU A C 1
ATOM 722 O O . GLU A 1 96 ? -21.150 2.903 9.213 1.00 91.38 96 GLU A O 1
ATOM 727 N N . THR A 1 97 ? -19.165 3.964 9.346 1.00 90.06 97 THR A N 1
ATOM 728 C CA . THR A 1 97 ? -19.675 5.209 9.932 1.00 90.06 97 THR A CA 1
ATOM 729 C C . THR A 1 97 ? -19.517 6.412 9.013 1.00 90.06 97 THR A C 1
ATOM 731 O O . THR A 1 97 ? -19.910 7.510 9.403 1.00 90.06 97 THR A O 1
ATOM 734 N N . ASP A 1 98 ? -18.983 6.202 7.803 1.00 89.00 98 ASP A N 1
ATOM 735 C CA . ASP A 1 98 ? -18.644 7.263 6.847 1.00 89.00 98 ASP A CA 1
ATOM 736 C C . ASP A 1 98 ? -17.760 8.351 7.489 1.00 89.00 98 ASP A C 1
ATOM 738 O O . ASP A 1 98 ? -17.886 9.545 7.220 1.00 89.00 98 ASP A O 1
ATOM 742 N N . LEU A 1 99 ? -16.889 7.928 8.411 1.00 87.88 99 LEU A N 1
ATOM 743 C CA . LEU A 1 99 ? -15.900 8.790 9.043 1.00 87.88 99 LEU A CA 1
ATOM 744 C C . LEU A 1 99 ? -14.635 8.825 8.190 1.00 87.88 99 LEU A C 1
ATOM 746 O O . LEU A 1 99 ? -14.242 7.838 7.564 1.00 87.88 99 LEU A O 1
ATOM 750 N N . SER A 1 100 ? -13.970 9.974 8.196 1.00 81.88 100 SER A N 1
ATOM 751 C CA . SER A 1 100 ? -12.698 10.162 7.505 1.00 81.88 100 SER A CA 1
ATOM 752 C C . SER A 1 100 ? -11.504 9.925 8.431 1.00 81.88 100 SER A C 1
ATOM 754 O O . SER A 1 100 ? -11.602 10.047 9.651 1.00 81.88 100 SER A O 1
ATOM 756 N N . HIS A 1 101 ? -10.340 9.626 7.850 1.00 75.44 101 HIS A N 1
ATOM 757 C CA . HIS A 1 101 ? -9.095 9.506 8.614 1.00 75.44 101 HIS A CA 1
ATOM 758 C C . HIS A 1 101 ? -8.692 10.813 9.318 1.00 75.44 101 HIS A C 1
ATOM 760 O O . HIS A 1 101 ? -8.099 10.750 10.390 1.00 75.44 101 HIS A O 1
ATOM 766 N N . ASP A 1 102 ? -9.052 11.977 8.768 1.00 76.19 102 ASP A N 1
ATOM 767 C CA . ASP A 1 102 ? -8.751 13.290 9.363 1.00 76.19 102 ASP A CA 1
ATOM 768 C C . ASP A 1 102 ? -9.539 13.537 10.663 1.00 76.19 102 ASP A C 1
ATOM 770 O O . ASP A 1 102 ? -9.171 14.376 11.484 1.00 76.19 102 ASP A O 1
ATOM 774 N N . GLU A 1 103 ? -10.615 12.776 10.877 1.00 85.19 103 GLU A N 1
ATOM 775 C CA . GLU A 1 103 ? -11.431 12.795 12.091 1.00 85.19 103 GLU A CA 1
ATOM 776 C C . GLU A 1 103 ? -10.924 11.796 13.141 1.00 85.19 103 GLU A C 1
ATOM 778 O O . GLU A 1 103 ? -11.606 11.547 14.138 1.00 85.19 103 GLU A O 1
ATOM 783 N N . VAL A 1 104 ? -9.731 11.223 12.948 1.00 81.38 104 VAL A N 1
ATOM 784 C CA . VAL A 1 104 ? -9.135 10.240 13.852 1.00 81.38 104 VAL A CA 1
ATOM 785 C C . VAL A 1 104 ? -7.707 10.621 14.213 1.00 81.38 104 VAL A C 1
ATOM 787 O O . VAL A 1 104 ? -6.811 10.667 13.379 1.00 81.38 104 VAL A O 1
ATOM 790 N N . SER A 1 105 ? -7.472 10.795 15.508 1.00 66.38 105 SER A N 1
ATOM 791 C CA . SER A 1 105 ? -6.136 10.763 16.092 1.00 66.38 105 SER A CA 1
ATOM 792 C C . SER A 1 105 ? -5.832 9.340 16.562 1.00 66.38 105 SER A C 1
ATOM 794 O O . SER A 1 105 ? -6.530 8.782 17.413 1.00 66.38 105 SER A O 1
ATOM 796 N N . TRP A 1 106 ? -4.821 8.709 15.967 1.00 57.25 106 TRP A N 1
ATOM 797 C CA . TRP A 1 106 ? -4.407 7.372 16.380 1.00 57.25 106 TRP A CA 1
ATOM 798 C C . TRP A 1 106 ? -3.852 7.428 17.810 1.00 57.25 106 TRP A C 1
ATOM 800 O O . TRP A 1 106 ? -3.073 8.316 18.153 1.00 57.25 106 TRP A O 1
ATOM 810 N N . ARG A 1 107 ? -4.279 6.489 18.654 1.00 49.34 107 ARG A N 1
ATOM 811 C CA . ARG A 1 107 ? -3.588 6.154 19.900 1.00 49.34 107 ARG A CA 1
ATOM 812 C C . ARG A 1 107 ? -3.312 4.665 19.833 1.00 49.34 107 ARG A C 1
ATOM 814 O O . ARG A 1 107 ? -4.161 3.867 20.225 1.00 49.34 107 ARG A O 1
ATOM 821 N N . ALA A 1 108 ? -2.149 4.314 19.302 1.00 44.31 108 ALA A N 1
ATOM 822 C CA . ALA A 1 108 ? -1.584 3.003 19.545 1.00 44.31 108 ALA A CA 1
ATOM 823 C C . ALA A 1 108 ? -1.489 2.781 21.056 1.00 44.31 108 ALA A C 1
ATOM 825 O O . ALA A 1 108 ? -1.259 3.728 21.821 1.00 44.31 108 ALA A O 1
ATOM 826 N N . SER A 1 109 ? -1.638 1.540 21.510 1.00 42.09 109 SER A N 1
ATOM 827 C CA . SER A 1 109 ? -1.171 1.198 22.851 1.00 42.09 109 SER A CA 1
ATOM 828 C C . SER A 1 109 ? 0.323 1.548 22.952 1.00 42.09 109 SER A C 1
ATOM 830 O O . SER A 1 109 ? 1.033 1.547 21.952 1.00 42.09 109 SER A O 1
ATOM 832 N N . ALA A 1 110 ? 0.835 1.817 24.153 1.00 42.00 110 ALA A N 1
ATOM 833 C CA . ALA A 1 110 ? 2.255 2.124 24.370 1.00 42.00 110 ALA A CA 1
ATOM 834 C C . ALA A 1 110 ? 3.238 1.003 23.930 1.00 42.00 110 ALA A C 1
ATOM 836 O O . ALA A 1 110 ? 4.447 1.166 24.091 1.00 42.00 110 ALA A O 1
ATOM 837 N N . GLU A 1 111 ? 2.737 -0.121 23.405 1.00 44.34 111 GLU A N 1
ATOM 838 C CA . GLU A 1 111 ? 3.516 -1.223 22.830 1.00 44.34 111 GLU A CA 1
ATOM 839 C C . GLU A 1 111 ? 3.564 -1.202 21.290 1.00 44.34 111 GLU A C 1
ATOM 841 O O . GLU A 1 111 ? 4.484 -1.783 20.715 1.00 44.34 111 GLU A O 1
ATOM 846 N N . ASP A 1 112 ? 2.643 -0.500 20.620 1.00 50.06 112 ASP A N 1
ATOM 847 C CA . ASP A 1 112 ? 2.654 -0.316 19.169 1.00 50.06 112 ASP A CA 1
ATOM 848 C C . ASP A 1 112 ? 3.363 1.000 18.837 1.00 50.06 112 ASP A C 1
ATOM 850 O O . ASP A 1 112 ? 2.818 2.097 18.859 1.00 50.06 112 ASP A O 1
ATOM 854 N N . ASP A 1 113 ? 4.646 0.870 18.562 1.00 63.59 113 ASP A N 1
ATOM 855 C CA . ASP A 1 113 ? 5.487 1.902 17.988 1.00 63.59 113 ASP A CA 1
ATOM 856 C C . ASP A 1 113 ? 4.859 2.503 16.709 1.00 63.59 113 ASP A C 1
ATOM 858 O O . ASP A 1 113 ? 4.795 1.832 15.679 1.00 63.59 113 ASP A O 1
ATOM 862 N N . ASP A 1 114 ? 4.429 3.774 16.778 1.00 67.12 114 ASP A N 1
ATOM 863 C CA . ASP A 1 114 ? 3.735 4.561 15.729 1.00 67.12 114 ASP A CA 1
ATOM 864 C C . ASP A 1 114 ? 4.496 4.674 14.385 1.00 67.12 114 ASP A C 1
ATOM 866 O O . ASP A 1 114 ? 4.045 5.313 13.429 1.00 67.12 114 ASP A O 1
ATOM 870 N N . ARG A 1 115 ? 5.690 4.085 14.292 1.00 84.75 115 ARG A N 1
ATOM 871 C CA . ARG A 1 115 ? 6.506 4.039 13.082 1.00 84.75 115 ARG A CA 1
ATOM 872 C C . ARG A 1 115 ? 5.794 3.283 11.953 1.00 84.75 115 ARG A C 1
ATOM 874 O O . ARG A 1 115 ? 5.261 2.188 12.117 1.00 84.75 115 ARG A O 1
ATOM 881 N N . ILE A 1 116 ? 5.869 3.832 10.741 1.00 89.56 116 ILE A N 1
ATOM 882 C CA . ILE A 1 116 ? 5.434 3.141 9.521 1.00 89.56 116 ILE A CA 1
ATOM 883 C C . ILE A 1 116 ? 6.502 2.108 9.159 1.00 89.56 116 ILE A C 1
ATOM 885 O O . ILE A 1 116 ? 7.637 2.476 8.866 1.00 89.56 116 ILE A O 1
ATOM 889 N N . TRP A 1 117 ? 6.143 0.825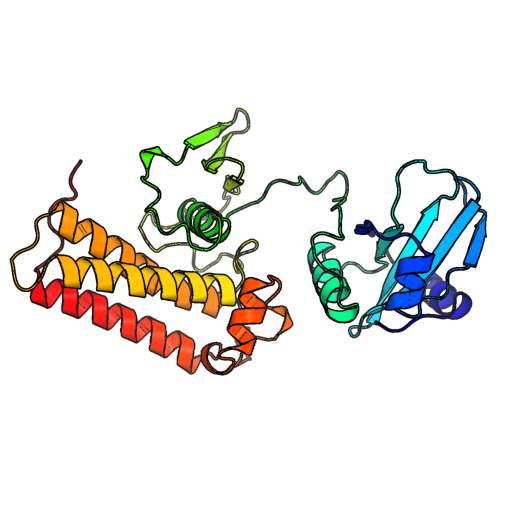 9.149 1.00 92.88 117 TRP A N 1
ATOM 890 C CA . TRP A 1 117 ? 7.079 -0.274 8.898 1.00 92.88 117 TRP A CA 1
ATOM 891 C C . TRP A 1 117 ? 6.886 -0.907 7.515 1.00 92.88 117 TRP A C 1
ATOM 893 O O . TRP A 1 117 ? 5.886 -1.577 7.261 1.00 92.88 117 TRP A O 1
ATOM 903 N N . ALA A 1 118 ? 7.885 -0.767 6.648 1.00 94.00 118 ALA A N 1
ATOM 904 C CA . ALA A 1 118 ? 8.026 -1.528 5.411 1.00 94.00 118 ALA A CA 1
ATOM 905 C C . ALA A 1 118 ? 8.833 -2.815 5.638 1.00 94.00 118 ALA A C 1
ATOM 907 O O . ALA A 1 118 ? 9.726 -2.884 6.483 1.00 94.00 118 ALA A O 1
ATOM 908 N N . ARG A 1 119 ? 8.565 -3.840 4.831 1.00 92.56 119 ARG A N 1
ATOM 909 C CA . ARG A 1 119 ? 9.322 -5.097 4.767 1.00 92.56 119 ARG A CA 1
ATOM 910 C C . ARG A 1 119 ? 10.671 -4.896 4.078 1.00 92.56 119 ARG A C 1
ATOM 912 O O . ARG A 1 119 ? 11.633 -5.587 4.403 1.00 92.56 119 ARG A O 1
ATOM 919 N N . THR A 1 120 ? 10.744 -3.971 3.117 1.00 92.62 120 THR A N 1
ATOM 920 C CA . THR A 1 120 ? 11.928 -3.746 2.275 1.00 92.62 120 THR A CA 1
ATOM 921 C C . THR A 1 120 ? 12.108 -2.278 1.885 1.00 92.62 120 THR A C 1
ATOM 923 O O . THR A 1 120 ? 11.169 -1.485 1.939 1.00 92.62 120 THR A O 1
ATOM 926 N N . HIS A 1 121 ? 13.317 -1.915 1.439 1.00 91.81 121 HIS A N 1
ATOM 927 C CA . HIS A 1 121 ? 13.591 -0.577 0.900 1.00 91.81 121 HIS A CA 1
ATOM 928 C C . HIS A 1 121 ? 12.718 -0.237 -0.326 1.00 91.81 121 HIS A C 1
ATOM 930 O O . HIS A 1 121 ? 12.167 0.864 -0.349 1.00 91.81 121 HIS A O 1
ATOM 936 N N . PRO A 1 122 ? 12.524 -1.136 -1.319 1.00 92.38 122 PRO A N 1
ATOM 937 C CA . PRO A 1 122 ? 11.604 -0.871 -2.426 1.00 92.38 122 PRO A CA 1
ATOM 938 C C . PRO A 1 122 ? 10.158 -0.621 -1.986 1.00 92.38 122 PRO A C 1
ATOM 940 O O . PRO A 1 122 ? 9.498 0.242 -2.558 1.00 92.38 122 PRO A O 1
ATOM 943 N N . GLU A 1 123 ? 9.660 -1.324 -0.964 1.00 94.50 123 GLU A N 1
ATOM 944 C CA . GLU A 1 123 ? 8.316 -1.075 -0.429 1.00 94.50 123 GLU A CA 1
ATOM 945 C C . GLU A 1 123 ? 8.223 0.282 0.280 1.00 94.50 123 GLU A C 1
ATOM 947 O O . GLU A 1 123 ? 7.263 1.019 0.065 1.00 94.50 123 GLU A O 1
ATOM 952 N N . ALA A 1 124 ? 9.237 0.657 1.066 1.00 94.25 124 ALA A N 1
ATOM 953 C CA . ALA A 1 124 ? 9.297 1.983 1.677 1.00 94.25 124 ALA A CA 1
ATOM 954 C C . ALA A 1 124 ? 9.294 3.099 0.623 1.00 94.25 124 ALA A C 1
ATOM 956 O O . ALA A 1 124 ? 8.579 4.090 0.762 1.00 94.25 124 ALA A O 1
ATOM 957 N N . TYR A 1 125 ? 10.046 2.915 -0.465 1.00 92.38 125 TYR A N 1
ATOM 958 C CA . TYR A 1 125 ? 10.046 3.842 -1.592 1.00 92.38 125 TYR A CA 1
ATOM 959 C C . TYR A 1 125 ? 8.673 3.928 -2.273 1.00 92.38 125 TYR A C 1
ATOM 961 O O . TYR A 1 125 ? 8.172 5.028 -2.504 1.00 92.38 125 TYR A O 1
ATOM 969 N N . ALA A 1 126 ? 8.032 2.787 -2.540 1.00 93.69 126 ALA A N 1
ATOM 970 C CA . ALA A 1 126 ? 6.682 2.730 -3.098 1.00 93.69 126 ALA A CA 1
ATOM 971 C C . ALA A 1 126 ? 5.658 3.456 -2.204 1.00 93.69 126 ALA A C 1
ATOM 973 O O . ALA A 1 126 ? 4.831 4.220 -2.700 1.00 93.69 126 ALA A O 1
ATOM 974 N N . TYR A 1 127 ? 5.758 3.292 -0.883 1.00 94.19 127 TYR A N 1
ATOM 975 C CA . TYR A 1 127 ? 4.893 3.980 0.073 1.00 94.19 127 TYR A CA 1
ATOM 976 C C . TYR A 1 127 ? 5.094 5.497 0.029 1.00 94.19 127 TYR A C 1
ATOM 978 O O . TYR A 1 127 ? 4.121 6.249 -0.023 1.00 94.19 127 TYR A O 1
ATOM 986 N N . ILE A 1 128 ? 6.349 5.956 -0.007 1.00 92.69 128 ILE A N 1
ATOM 987 C CA . ILE A 1 128 ? 6.680 7.380 -0.142 1.00 92.69 128 ILE A CA 1
ATOM 988 C C . ILE A 1 128 ? 6.090 7.955 -1.433 1.00 92.69 128 ILE A C 1
ATOM 990 O O . ILE A 1 128 ? 5.548 9.056 -1.402 1.00 92.69 128 ILE A O 1
ATOM 994 N N . LEU A 1 129 ? 6.148 7.219 -2.551 1.00 90.94 129 LEU A N 1
ATOM 995 C CA . LEU A 1 129 ? 5.557 7.653 -3.822 1.00 90.94 129 LEU A CA 1
ATOM 996 C C . LEU A 1 129 ? 4.035 7.849 -3.737 1.00 90.94 129 LEU A C 1
ATOM 998 O O . LEU A 1 129 ? 3.523 8.787 -4.345 1.00 90.94 129 LEU A O 1
ATOM 1002 N N . LEU A 1 130 ? 3.328 7.018 -2.966 1.00 90.06 130 LEU A N 1
ATOM 1003 C CA . LEU A 1 130 ? 1.881 7.142 -2.751 1.00 90.06 130 LEU A CA 1
ATOM 1004 C C . LEU A 1 130 ? 1.486 8.354 -1.899 1.00 90.06 130 LEU A C 1
ATOM 1006 O O . LEU A 1 130 ? 0.398 8.891 -2.081 1.00 90.06 130 LEU A O 1
ATOM 1010 N N . HIS A 1 131 ? 2.359 8.796 -0.994 1.00 86.62 131 HIS A N 1
ATOM 1011 C CA . HIS A 1 131 ? 2.074 9.879 -0.040 1.00 86.62 131 HIS A CA 1
ATOM 1012 C C . HIS A 1 131 ? 2.515 11.256 -0.536 1.00 86.62 131 HIS A C 1
ATOM 1014 O O . HIS A 1 131 ? 2.614 12.220 0.221 1.00 86.62 131 HIS A O 1
ATOM 1020 N N . ARG A 1 132 ? 2.790 11.369 -1.832 1.00 81.12 132 ARG A N 1
ATOM 1021 C CA . ARG A 1 132 ? 3.110 12.649 -2.450 1.00 81.12 132 ARG A CA 1
ATOM 1022 C C . ARG A 1 132 ? 1.846 13.462 -2.66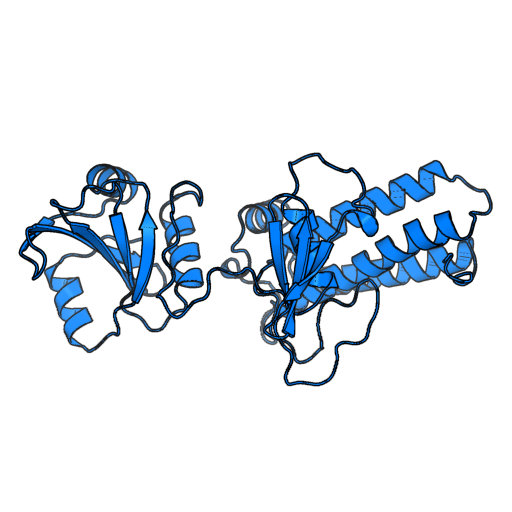6 1.00 81.12 132 ARG A C 1
ATOM 1024 O O . ARG A 1 132 ? 0.762 12.917 -2.854 1.00 81.12 132 ARG A O 1
ATOM 1031 N N . ALA A 1 133 ? 2.011 14.783 -2.707 1.00 66.50 133 ALA A N 1
ATOM 1032 C CA . ALA A 1 133 ? 0.927 15.680 -3.075 1.00 66.50 133 ALA A CA 1
ATOM 1033 C C . ALA A 1 133 ? 0.313 15.239 -4.422 1.00 66.50 133 ALA A C 1
ATOM 1035 O O . ALA A 1 133 ? 1.065 15.005 -5.376 1.00 66.50 133 ALA A O 1
ATOM 1036 N N . PRO A 1 134 ? -1.025 15.134 -4.531 1.00 60.66 134 PRO A N 1
ATOM 1037 C CA . PRO A 1 134 ? -1.679 14.766 -5.779 1.00 60.66 134 PRO A CA 1
ATOM 1038 C C . PRO A 1 134 ? -1.194 15.634 -6.948 1.00 60.66 134 PRO A C 1
ATOM 1040 O O . PRO A 1 134 ? -1.184 16.861 -6.863 1.00 60.66 134 PRO A O 1
ATOM 1043 N N . GLY A 1 135 ? -0.778 14.995 -8.044 1.00 60.28 135 GLY A N 1
ATOM 1044 C CA . GLY A 1 135 ? -0.244 15.678 -9.228 1.00 60.28 135 GLY A CA 1
ATOM 1045 C C . GLY A 1 135 ? 1.255 16.005 -9.187 1.00 60.28 135 GLY A C 1
ATOM 1046 O O . GLY A 1 135 ? 1.798 16.410 -10.217 1.00 60.28 135 GLY A O 1
ATOM 1047 N N . ASP A 1 136 ? 1.953 15.783 -8.066 1.00 72.38 136 ASP A N 1
ATOM 1048 C CA . ASP A 1 136 ? 3.418 15.853 -8.016 1.00 72.38 136 ASP A CA 1
ATOM 1049 C C . ASP A 1 136 ? 4.034 14.621 -8.696 1.00 72.38 136 ASP A C 1
ATOM 1051 O O . ASP A 1 136 ? 4.327 13.600 -8.075 1.00 72.38 136 ASP A O 1
ATOM 1055 N N . ARG A 1 137 ? 4.230 14.741 -10.011 1.00 67.31 137 ARG A N 1
ATOM 1056 C CA . ARG A 1 137 ? 4.848 13.719 -10.870 1.00 67.31 137 ARG A CA 1
ATOM 1057 C C . ARG A 1 137 ? 6.362 13.852 -10.983 1.00 67.31 137 ARG A C 1
ATOM 1059 O O . ARG A 1 137 ? 6.978 13.181 -11.805 1.00 67.31 137 ARG A O 1
ATOM 1066 N N . THR A 1 138 ? 6.978 14.740 -10.204 1.00 71.25 138 THR A N 1
ATOM 1067 C CA . THR A 1 138 ? 8.428 14.963 -10.269 1.00 71.25 138 THR A CA 1
ATOM 1068 C C . THR A 1 138 ? 9.135 13.662 -9.893 1.00 71.25 138 THR A C 1
ATOM 1070 O O . THR A 1 138 ? 8.880 13.177 -8.803 1.00 71.25 138 THR A O 1
ATOM 1073 N N . PRO A 1 139 ? 9.994 13.038 -10.703 1.00 67.94 139 PRO A N 1
ATOM 1074 C CA . PRO A 1 139 ? 10.691 11.834 -10.252 1.00 67.94 139 PRO A CA 1
ATOM 1075 C C . PRO A 1 139 ? 11.454 12.122 -8.951 1.00 67.94 139 PRO A C 1
ATOM 1077 O O . PRO A 1 139 ? 12.193 13.104 -8.905 1.00 67.94 139 PRO A O 1
ATOM 1080 N N . ILE A 1 140 ? 11.272 11.303 -7.906 1.00 70.25 140 ILE A N 1
ATOM 1081 C CA . ILE A 1 140 ? 12.110 11.418 -6.705 1.00 70.25 140 ILE A CA 1
ATOM 1082 C C . ILE A 1 140 ? 13.479 10.894 -7.102 1.00 70.25 140 ILE A C 1
ATOM 1084 O O . ILE A 1 140 ? 13.644 9.694 -7.352 1.00 70.25 140 ILE A O 1
ATOM 1088 N N . ALA A 1 141 ? 14.457 11.789 -7.197 1.00 71.94 141 ALA A N 1
ATOM 1089 C CA . ALA A 1 141 ? 15.816 11.357 -7.463 1.00 71.94 141 ALA A CA 1
ATOM 1090 C C . ALA A 1 141 ? 16.300 10.520 -6.263 1.00 71.94 141 ALA A C 1
ATOM 1092 O O . ALA A 1 141 ? 16.041 10.910 -5.130 1.00 71.94 141 ALA A O 1
ATOM 1093 N N . PRO A 1 142 ? 17.053 9.420 -6.447 1.00 69.00 142 PRO A N 1
ATOM 1094 C CA . PRO A 1 142 ? 17.541 8.616 -5.321 1.00 69.00 142 PRO A CA 1
ATOM 1095 C C . PRO A 1 142 ? 18.277 9.425 -4.240 1.00 69.00 142 PRO A C 1
ATOM 1097 O O . PRO A 1 142 ? 18.204 9.092 -3.068 1.00 69.00 142 PRO A O 1
ATOM 1100 N N . ARG A 1 143 ? 18.933 10.528 -4.628 1.00 71.50 143 ARG A N 1
ATOM 1101 C CA . ARG A 1 143 ? 19.605 11.482 -3.724 1.00 71.50 143 ARG A CA 1
ATOM 1102 C C . ARG A 1 143 ? 18.668 12.309 -2.832 1.00 71.50 143 ARG A C 1
ATOM 1104 O O . ARG A 1 143 ? 19.149 12.999 -1.948 1.00 71.50 143 ARG A O 1
ATOM 1111 N N . GLU A 1 144 ? 17.379 12.341 -3.149 1.00 79.94 144 GLU A N 1
ATOM 1112 C CA . GLU A 1 144 ? 16.340 13.030 -2.373 1.00 79.94 144 GLU A CA 1
ATOM 1113 C C . GLU A 1 144 ? 15.740 12.105 -1.307 1.00 79.94 144 GLU A C 1
ATOM 1115 O O . GLU A 1 144 ? 14.964 12.561 -0.471 1.00 79.94 144 GLU A O 1
ATOM 1120 N N . LEU A 1 145 ? 16.095 10.815 -1.335 1.00 85.25 145 LEU A N 1
ATOM 1121 C CA . LEU A 1 145 ? 15.786 9.870 -0.275 1.00 85.25 145 LEU A CA 1
ATOM 1122 C C . LEU A 1 145 ? 16.940 9.850 0.722 1.00 85.25 145 LEU A C 1
ATOM 1124 O O . LEU A 1 145 ? 18.052 9.435 0.390 1.00 85.25 145 LEU A O 1
ATOM 1128 N N . ASP A 1 146 ? 16.651 10.215 1.963 1.00 88.12 146 ASP A N 1
ATOM 1129 C CA . ASP A 1 146 ? 17.594 10.013 3.052 1.00 88.12 146 ASP A CA 1
ATOM 1130 C C . ASP A 1 146 ? 17.417 8.589 3.583 1.00 88.12 146 ASP A C 1
ATOM 1132 O O . ASP A 1 146 ? 16.435 8.272 4.261 1.00 88.12 146 ASP A O 1
ATOM 1136 N N . ILE A 1 147 ? 18.370 7.716 3.255 1.00 89.19 147 ILE A N 1
ATOM 1137 C CA . ILE A 1 147 ? 18.444 6.359 3.802 1.00 89.19 147 ILE A CA 1
ATOM 1138 C C . ILE A 1 147 ? 19.363 6.399 5.021 1.00 89.19 147 ILE A C 1
ATOM 1140 O O . ILE A 1 147 ? 20.580 6.542 4.896 1.00 89.19 147 ILE A O 1
ATOM 1144 N N . VAL A 1 148 ? 18.771 6.291 6.208 1.00 90.25 148 VAL A N 1
ATOM 1145 C CA . VAL A 1 148 ? 19.466 6.439 7.492 1.00 90.25 148 VAL A CA 1
ATOM 1146 C C . VAL A 1 148 ? 19.364 5.141 8.276 1.00 90.25 148 VAL A C 1
ATOM 1148 O O . VAL A 1 148 ? 18.317 4.500 8.280 1.00 90.25 148 VAL A O 1
ATOM 1151 N N . ARG A 1 149 ? 20.440 4.769 8.965 1.00 90.50 149 ARG A N 1
ATOM 1152 C CA . ARG A 1 149 ? 20.437 3.699 9.964 1.00 90.50 149 ARG A CA 1
ATOM 1153 C C . ARG A 1 149 ? 20.578 4.329 11.344 1.00 90.50 149 ARG A C 1
ATOM 1155 O O . ARG A 1 149 ? 21.484 5.142 11.528 1.00 90.50 149 ARG A O 1
ATOM 1162 N N . ASP A 1 150 ? 19.670 4.016 12.261 1.00 86.62 150 ASP A N 1
ATOM 1163 C CA . ASP A 1 150 ? 19.733 4.529 13.632 1.00 86.62 150 ASP A CA 1
ATOM 1164 C C . ASP A 1 150 ? 20.687 3.712 14.525 1.00 86.62 150 ASP A C 1
ATOM 1166 O O . ASP A 1 150 ? 21.342 2.762 14.086 1.00 86.62 150 ASP A O 1
ATOM 1170 N N . ASP A 1 151 ? 20.810 4.130 15.784 1.00 83.00 151 ASP A N 1
ATOM 1171 C CA . ASP A 1 151 ? 21.636 3.489 16.811 1.00 83.00 151 ASP A CA 1
ATOM 1172 C C . ASP A 1 151 ? 21.115 2.107 17.236 1.00 83.00 151 ASP A C 1
ATOM 1174 O O . ASP A 1 151 ? 21.869 1.311 17.797 1.00 83.00 151 ASP A O 1
ATOM 1178 N N . GLN A 1 152 ? 19.856 1.801 16.921 1.00 82.44 152 GLN A N 1
ATOM 1179 C CA . GLN A 1 152 ? 19.219 0.502 17.129 1.00 82.44 152 GLN A CA 1
ATOM 1180 C C . GLN A 1 152 ? 19.329 -0.415 15.905 1.00 82.44 152 GLN A C 1
ATOM 1182 O O . GLN A 1 152 ? 18.684 -1.462 15.859 1.00 82.44 152 GLN A O 1
ATOM 1187 N N . ASP A 1 153 ? 20.167 -0.051 14.930 1.00 83.88 153 ASP A N 1
ATOM 1188 C CA . ASP A 1 153 ? 20.408 -0.807 13.703 1.00 83.88 153 ASP A CA 1
ATOM 1189 C C . ASP A 1 153 ? 19.218 -0.826 12.721 1.00 83.88 153 ASP A C 1
ATOM 1191 O O . ASP A 1 153 ? 19.232 -1.575 11.739 1.00 83.88 153 ASP A O 1
ATOM 1195 N N . VAL A 1 154 ? 18.210 0.028 12.935 1.00 88.12 154 VAL A N 1
ATOM 1196 C CA . VAL A 1 154 ? 17.010 0.113 12.099 1.00 88.12 154 VAL A CA 1
ATOM 1197 C C . VAL A 1 154 ? 17.263 1.040 10.918 1.00 88.12 154 VAL A C 1
ATOM 1199 O O . VAL A 1 154 ? 17.598 2.218 11.061 1.00 88.12 154 VAL A O 1
ATOM 1202 N N . TRP A 1 155 ? 17.062 0.509 9.715 1.00 93.12 155 TRP A N 1
ATOM 1203 C CA . TRP A 1 155 ? 17.079 1.306 8.494 1.00 93.12 155 TRP A CA 1
ATOM 1204 C C . TRP A 1 155 ? 15.778 2.089 8.351 1.00 93.12 155 TRP A C 1
ATOM 1206 O O . TRP A 1 155 ? 14.702 1.585 8.649 1.00 93.12 155 TRP A O 1
ATOM 1216 N N . SER A 1 156 ? 15.868 3.319 7.864 1.00 92.81 156 SER A N 1
ATOM 1217 C CA . SER A 1 156 ? 14.730 4.180 7.561 1.00 92.81 156 SER A CA 1
ATOM 1218 C C . SER A 1 156 ? 14.951 4.863 6.220 1.00 92.81 156 SER A C 1
ATOM 1220 O O . SER A 1 156 ? 16.062 5.301 5.926 1.00 92.81 156 SER A O 1
ATOM 1222 N N . VAL A 1 157 ? 13.892 4.990 5.430 1.00 93.06 157 VAL A N 1
ATOM 1223 C CA . VAL A 1 157 ? 13.852 5.803 4.214 1.00 93.06 157 VAL A CA 1
ATOM 1224 C C . VAL A 1 157 ? 13.013 7.034 4.521 1.00 93.06 157 VAL A C 1
ATOM 1226 O O . VAL A 1 157 ? 11.877 6.916 4.985 1.00 93.06 157 VAL A O 1
ATOM 1229 N N . ARG A 1 158 ? 13.577 8.219 4.293 1.00 91.69 158 ARG A N 1
ATOM 1230 C CA . ARG A 1 158 ? 12.901 9.493 4.540 1.00 91.69 158 ARG A CA 1
ATOM 1231 C C . ARG A 1 158 ? 12.808 10.304 3.264 1.00 91.69 158 ARG A C 1
ATOM 1233 O O . ARG A 1 158 ? 13.744 10.336 2.469 1.00 91.69 158 ARG A O 1
ATOM 1240 N N . HIS A 1 159 ? 11.685 10.985 3.102 1.00 90.00 159 HIS A N 1
ATOM 1241 C CA . HIS A 1 159 ? 11.494 11.975 2.057 1.00 90.00 159 HIS A CA 1
ATOM 1242 C C . HIS A 1 159 ? 10.523 13.041 2.562 1.00 90.00 159 HIS A C 1
ATOM 1244 O O . HIS A 1 159 ? 9.345 12.756 2.784 1.00 90.00 159 HIS A O 1
ATOM 1250 N N . ARG A 1 160 ? 11.021 14.273 2.722 1.00 87.06 160 ARG A N 1
ATOM 1251 C CA . ARG A 1 160 ? 10.286 15.387 3.346 1.00 87.06 160 ARG A CA 1
ATOM 1252 C C . ARG A 1 160 ? 9.810 15.006 4.760 1.00 87.06 160 ARG A C 1
ATOM 1254 O O . ARG A 1 160 ? 10.637 14.737 5.624 1.00 87.06 160 ARG A O 1
ATOM 1261 N N . ASP A 1 161 ? 8.505 15.009 4.984 1.00 83.56 161 ASP A N 1
ATOM 1262 C CA . ASP A 1 161 ? 7.805 14.708 6.230 1.00 83.56 161 ASP A CA 1
ATOM 1263 C C . ASP A 1 161 ? 7.435 13.223 6.387 1.00 83.56 161 ASP A C 1
ATOM 1265 O O . ASP A 1 161 ? 6.984 12.815 7.454 1.00 83.56 161 ASP A O 1
ATOM 1269 N N . VAL A 1 162 ? 7.675 12.393 5.365 1.00 86.56 162 VAL A N 1
ATOM 1270 C CA . VAL A 1 162 ? 7.388 10.954 5.414 1.00 86.56 162 VAL A CA 1
ATOM 1271 C C . VAL A 1 162 ? 8.636 10.181 5.836 1.00 86.56 162 VAL A C 1
ATOM 1273 O O . VAL A 1 162 ? 9.682 10.250 5.183 1.00 86.56 162 VAL A O 1
ATOM 1276 N N . VAL A 1 163 ? 8.508 9.402 6.912 1.00 91.50 163 VAL A N 1
ATOM 1277 C CA . VAL A 1 163 ? 9.543 8.493 7.420 1.00 91.50 163 VAL A CA 1
ATOM 1278 C C . VAL A 1 163 ? 8.991 7.075 7.433 1.00 91.50 163 VAL A C 1
ATOM 1280 O O . VAL A 1 163 ? 7.984 6.802 8.083 1.00 91.50 163 VAL A O 1
ATOM 1283 N N . VAL A 1 164 ? 9.666 6.167 6.729 1.00 93.50 164 VAL A N 1
ATOM 1284 C CA . VAL A 1 164 ? 9.312 4.747 6.690 1.00 93.50 164 VAL A CA 1
ATOM 1285 C C . VAL A 1 164 ? 10.488 3.925 7.189 1.00 93.50 164 VAL A C 1
ATOM 1287 O O . VAL A 1 164 ? 11.593 4.010 6.657 1.00 93.50 164 VAL A O 1
ATOM 1290 N N . HIS A 1 165 ? 10.251 3.112 8.204 1.00 94.12 165 HIS A N 1
ATOM 1291 C CA . HIS A 1 165 ? 11.236 2.227 8.802 1.00 94.12 165 HIS A CA 1
ATOM 1292 C C . HIS A 1 165 ? 11.225 0.873 8.102 1.00 94.12 165 HIS A C 1
ATOM 1294 O O . HIS A 1 165 ? 10.182 0.382 7.678 1.00 94.12 165 HIS A O 1
ATOM 1300 N N . ILE A 1 166 ? 12.390 0.249 7.978 1.00 92.81 166 ILE A N 1
ATOM 1301 C CA . ILE A 1 166 ? 12.541 -1.081 7.402 1.00 92.81 166 ILE A CA 1
ATOM 1302 C C . ILE A 1 166 ? 12.594 -2.079 8.544 1.00 92.81 166 ILE A C 1
ATOM 1304 O O . ILE A 1 166 ? 13.497 -2.033 9.382 1.00 92.81 166 ILE A O 1
ATOM 1308 N N . ARG A 1 167 ? 11.626 -2.994 8.571 1.00 88.69 167 ARG A N 1
ATOM 1309 C CA . ARG A 1 167 ? 11.521 -4.008 9.614 1.00 88.69 167 ARG A CA 1
ATOM 1310 C C . ARG A 1 167 ? 12.796 -4.862 9.628 1.00 88.69 167 ARG A C 1
ATOM 1312 O O . ARG A 1 167 ? 13.157 -5.412 8.582 1.00 88.69 167 ARG A O 1
ATOM 1319 N N . PRO A 1 168 ? 13.462 -5.021 10.789 1.00 85.94 168 PRO A N 1
ATOM 1320 C CA . PRO A 1 168 ? 14.568 -5.954 10.916 1.00 85.94 168 PRO A CA 1
ATOM 1321 C C . PRO A 1 168 ? 14.115 -7.351 10.501 1.00 85.94 168 PRO A C 1
ATOM 1323 O O . PRO A 1 168 ? 13.085 -7.853 10.957 1.00 85.94 168 PRO A O 1
ATOM 1326 N N . ARG A 1 169 ? 14.869 -7.976 9.600 1.00 81.25 169 ARG A N 1
ATOM 1327 C CA . ARG A 1 169 ? 14.508 -9.275 9.043 1.00 81.25 169 ARG A CA 1
ATOM 1328 C C . ARG A 1 169 ? 15.240 -10.389 9.782 1.00 81.25 169 ARG A C 1
ATOM 1330 O O . ARG A 1 169 ? 16.463 -10.382 9.854 1.00 81.25 169 ARG A O 1
ATOM 1337 N N . THR A 1 170 ? 14.489 -11.370 10.274 1.00 77.69 170 THR A N 1
ATOM 1338 C CA . THR A 1 170 ? 15.022 -12.595 10.902 1.00 77.69 170 THR A CA 1
ATOM 1339 C C . THR A 1 170 ? 15.136 -13.777 9.926 1.00 77.69 170 THR A C 1
ATOM 1341 O O . THR A 1 170 ? 15.704 -14.807 10.276 1.00 77.69 170 THR A O 1
ATOM 1344 N N . GLY A 1 171 ? 14.610 -13.634 8.702 1.00 75.94 171 GLY A N 1
ATOM 1345 C CA . GLY A 1 171 ? 14.605 -14.644 7.636 1.00 75.94 171 GLY A CA 1
ATOM 1346 C C . GLY A 1 171 ? 15.608 -14.392 6.492 1.00 75.94 171 GLY A C 1
ATOM 1347 O O . GLY A 1 171 ? 16.418 -13.466 6.566 1.00 75.94 171 GLY A O 1
ATOM 1348 N N . PRO A 1 172 ? 15.554 -15.195 5.407 1.00 78.25 172 PRO A N 1
ATOM 1349 C CA . PRO A 1 172 ? 16.484 -15.099 4.276 1.00 78.25 172 PRO A CA 1
ATOM 1350 C C . PRO A 1 172 ? 16.402 -13.732 3.605 1.00 78.25 172 PRO A C 1
ATOM 1352 O O . PRO A 1 172 ? 15.306 -13.208 3.436 1.00 78.25 172 PRO A O 1
ATOM 1355 N N . ALA A 1 173 ? 17.538 -13.157 3.210 1.00 78.81 173 ALA A N 1
ATOM 1356 C CA . ALA A 1 173 ? 17.567 -11.842 2.576 1.00 78.81 173 ALA A CA 1
ATOM 1357 C C . ALA A 1 173 ? 16.633 -11.788 1.355 1.00 78.81 173 ALA A C 1
ATOM 1359 O O . ALA A 1 173 ? 16.620 -12.700 0.528 1.00 78.81 173 ALA A O 1
ATOM 1360 N N . VAL A 1 174 ? 15.868 -10.701 1.236 1.00 78.00 174 VAL A N 1
ATOM 1361 C CA . VAL A 1 174 ? 15.097 -10.435 0.019 1.00 78.00 174 VAL A CA 1
ATOM 1362 C C . VAL A 1 174 ? 16.100 -10.212 -1.113 1.00 78.00 174 VAL A C 1
ATOM 1364 O O . VAL A 1 174 ? 17.048 -9.441 -0.917 1.00 78.00 174 VAL A O 1
ATOM 1367 N N . PRO A 1 175 ? 15.940 -10.869 -2.276 1.00 76.00 175 PRO A N 1
ATOM 1368 C CA . PRO A 1 175 ? 16.795 -10.608 -3.422 1.00 76.00 175 PRO A CA 1
ATOM 1369 C C . PRO A 1 175 ? 16.830 -9.108 -3.715 1.00 76.00 175 PRO A C 1
ATOM 1371 O O . PRO A 1 175 ? 15.789 -8.468 -3.851 1.00 76.00 175 PRO A O 1
ATOM 1374 N N . GLY A 1 176 ? 18.028 -8.531 -3.782 1.00 75.44 176 GLY A N 1
ATOM 1375 C CA . GLY A 1 176 ? 18.167 -7.138 -4.191 1.00 75.44 176 GLY A CA 1
ATOM 1376 C C . GLY A 1 176 ? 17.675 -6.962 -5.629 1.00 75.44 176 GLY A C 1
ATOM 1377 O O . GLY A 1 176 ? 17.941 -7.806 -6.483 1.00 75.44 176 GLY A O 1
ATOM 1378 N N . GLY A 1 177 ? 16.976 -5.866 -5.910 1.00 78.44 177 GLY A N 1
ATOM 1379 C CA . GLY A 1 177 ? 16.506 -5.572 -7.259 1.00 78.44 177 GLY A CA 1
ATOM 1380 C C . GLY A 1 177 ? 15.409 -4.518 -7.285 1.00 78.44 177 GLY A C 1
ATOM 1381 O O . GLY A 1 177 ? 14.653 -4.358 -6.330 1.00 78.44 177 GLY A O 1
ATOM 1382 N N . VAL A 1 178 ? 15.327 -3.792 -8.397 1.00 82.12 178 VAL A N 1
ATOM 1383 C CA . VAL A 1 178 ? 14.186 -2.916 -8.678 1.00 82.12 178 VAL A CA 1
ATOM 1384 C C . VAL A 1 178 ? 12.965 -3.795 -8.961 1.00 82.12 178 VAL A C 1
ATOM 1386 O O . VAL A 1 178 ? 13.087 -4.785 -9.679 1.00 82.12 178 VAL A O 1
ATOM 1389 N N . GLY A 1 179 ? 11.812 -3.458 -8.379 1.00 80.62 179 GLY A N 1
ATOM 1390 C CA . GLY A 1 179 ? 10.571 -4.229 -8.539 1.00 80.62 179 GLY A CA 1
ATOM 1391 C C . GLY A 1 179 ? 10.452 -5.478 -7.655 1.00 80.62 179 GLY A C 1
ATOM 1392 O O . GLY A 1 179 ? 9.451 -6.181 -7.739 1.00 80.62 179 GLY A O 1
ATOM 1393 N N . VAL A 1 180 ? 11.436 -5.755 -6.788 1.00 88.81 180 VAL A N 1
ATOM 1394 C CA . VAL A 1 180 ? 11.355 -6.832 -5.786 1.00 88.81 180 VAL A CA 1
ATOM 1395 C C . VAL A 1 180 ? 10.992 -6.224 -4.433 1.00 88.81 180 VAL A C 1
ATOM 1397 O O . VAL A 1 180 ? 11.843 -5.674 -3.736 1.00 88.81 180 VAL A O 1
ATOM 1400 N N . TYR A 1 181 ? 9.712 -6.295 -4.069 1.00 90.06 181 TYR A N 1
ATOM 1401 C CA . TYR A 1 181 ? 9.180 -5.625 -2.876 1.00 90.06 181 TYR A CA 1
ATOM 1402 C C . TYR A 1 181 ? 9.127 -6.516 -1.633 1.00 90.06 181 TYR A C 1
ATOM 1404 O O . TYR A 1 181 ? 9.104 -5.996 -0.518 1.00 90.06 181 TYR A O 1
ATOM 1412 N N . SER A 1 182 ? 9.133 -7.840 -1.795 1.00 89.88 182 SER A N 1
ATOM 1413 C CA . SER A 1 182 ? 9.047 -8.791 -0.685 1.00 89.88 182 SER A CA 1
ATOM 1414 C C . SER A 1 182 ? 9.650 -10.156 -1.031 1.00 89.88 182 SER A C 1
ATOM 1416 O O . SER A 1 182 ? 9.911 -10.465 -2.196 1.00 89.88 182 SER A O 1
ATOM 1418 N N . HIS A 1 183 ? 9.904 -10.980 -0.013 1.00 89.19 183 HIS A N 1
ATOM 1419 C CA . HIS A 1 183 ? 10.221 -12.398 -0.191 1.00 89.19 183 HIS A CA 1
ATOM 1420 C C . HIS A 1 183 ? 8.931 -13.212 -0.413 1.00 89.19 183 HIS A C 1
ATOM 1422 O O . HIS A 1 183 ? 7.897 -12.868 0.162 1.00 89.19 183 HIS A O 1
ATOM 1428 N N . PRO A 1 184 ? 8.962 -14.342 -1.150 1.00 87.19 184 PRO A N 1
ATOM 1429 C CA . PRO A 1 184 ? 7.816 -15.248 -1.281 1.00 87.19 184 PRO A CA 1
ATOM 1430 C C . PRO A 1 184 ? 7.161 -15.673 0.040 1.00 87.19 184 PRO A C 1
ATOM 1432 O O . PRO A 1 184 ? 5.946 -15.830 0.070 1.00 87.19 184 PRO A O 1
ATOM 1435 N N . ASP A 1 185 ? 7.932 -15.770 1.122 1.00 87.56 185 ASP A N 1
ATOM 1436 C CA . ASP A 1 185 ? 7.442 -16.165 2.455 1.00 87.56 185 ASP A CA 1
ATOM 1437 C C . ASP A 1 185 ? 6.920 -14.997 3.311 1.00 87.56 185 ASP A C 1
ATOM 1439 O O . ASP A 1 185 ? 6.462 -15.208 4.433 1.00 87.56 185 ASP A O 1
ATOM 1443 N N . ASP A 1 186 ? 7.012 -13.756 2.829 1.00 88.75 186 ASP A N 1
ATOM 1444 C CA . ASP A 1 186 ? 6.567 -12.600 3.606 1.00 88.75 186 ASP A CA 1
ATOM 1445 C C . ASP A 1 186 ? 5.037 -12.512 3.649 1.00 88.75 186 ASP A C 1
ATOM 1447 O O . ASP A 1 186 ? 4.362 -12.852 2.674 1.00 88.75 186 ASP A O 1
ATOM 1451 N N . PRO A 1 187 ? 4.436 -11.984 4.726 1.00 90.00 187 PRO A N 1
ATOM 1452 C CA . PRO A 1 187 ? 3.029 -11.613 4.667 1.00 90.00 187 PRO A CA 1
ATOM 1453 C C . PRO A 1 187 ? 2.806 -10.527 3.595 1.00 90.00 187 PRO A C 1
ATOM 1455 O O . PRO A 1 187 ? 3.768 -9.868 3.169 1.00 90.00 187 PRO A O 1
ATOM 1458 N N . PRO A 1 188 ? 1.555 -10.309 3.151 1.00 93.25 188 PRO A N 1
ATOM 1459 C CA . PRO A 1 188 ? 1.203 -9.167 2.309 1.00 93.25 188 PRO A CA 1
ATOM 1460 C C . PRO A 1 188 ? 1.641 -7.836 2.933 1.00 93.25 188 PRO A C 1
ATOM 1462 O O . PRO A 1 188 ? 1.908 -7.755 4.135 1.00 93.25 188 PRO A O 1
ATOM 1465 N N . SER A 1 189 ? 1.730 -6.790 2.109 1.00 94.81 189 SER A N 1
ATOM 1466 C CA . SER A 1 189 ? 2.133 -5.468 2.590 1.00 94.81 189 SER A CA 1
ATOM 1467 C C . SER A 1 189 ? 1.233 -4.996 3.727 1.00 94.81 189 SER A C 1
ATOM 1469 O O . SER A 1 189 ? 0.010 -5.004 3.625 1.00 94.81 189 SER A O 1
ATOM 1471 N N . GLY A 1 190 ? 1.858 -4.541 4.809 1.00 91.81 190 GLY A N 1
ATOM 1472 C CA . GLY A 1 190 ? 1.145 -3.880 5.890 1.00 91.81 190 GLY A CA 1
ATOM 1473 C C . GLY A 1 190 ? 0.877 -2.409 5.599 1.00 91.81 190 GLY A C 1
ATOM 1474 O O . GLY A 1 190 ? 0.084 -1.812 6.301 1.00 91.81 190 GLY A O 1
ATOM 1475 N N . ILE A 1 191 ? 1.517 -1.774 4.617 1.00 92.94 191 ILE A N 1
ATOM 1476 C CA . ILE A 1 191 ? 1.472 -0.306 4.465 1.00 92.94 191 ILE A CA 1
ATOM 1477 C C . ILE A 1 191 ? 0.909 0.150 3.116 1.00 92.94 191 ILE A C 1
ATOM 1479 O O . ILE A 1 191 ? 0.485 1.294 2.995 1.00 92.94 191 ILE A O 1
ATOM 1483 N N . ILE A 1 192 ? 0.828 -0.742 2.128 1.00 95.50 192 ILE A N 1
ATOM 1484 C CA . ILE A 1 192 ? 0.239 -0.482 0.812 1.00 95.50 192 ILE A CA 1
ATOM 1485 C C . ILE A 1 192 ? -0.803 -1.563 0.534 1.00 95.50 192 ILE A C 1
ATOM 1487 O O . ILE A 1 192 ? -0.481 -2.748 0.524 1.00 95.50 192 ILE A O 1
ATOM 1491 N N . ASP A 1 193 ? -2.048 -1.162 0.305 1.00 94.75 193 ASP A N 1
ATOM 1492 C CA . ASP A 1 193 ? -3.118 -2.096 -0.052 1.00 94.75 193 ASP A CA 1
ATOM 1493 C C . ASP A 1 193 ? -3.063 -2.487 -1.551 1.00 94.75 193 ASP A C 1
ATOM 1495 O O . ASP A 1 193 ? -2.296 -1.891 -2.319 1.00 94.75 193 ASP A O 1
ATOM 1499 N N . PRO A 1 194 ? -3.845 -3.480 -2.019 1.00 97.81 194 PRO A N 1
ATOM 1500 C CA . PRO A 1 194 ? -3.822 -3.910 -3.418 1.00 97.81 194 PRO A CA 1
ATOM 1501 C C . PRO A 1 194 ? -4.119 -2.781 -4.407 1.00 97.81 194 PRO A C 1
ATOM 1503 O O . PRO A 1 194 ? -3.532 -2.726 -5.488 1.00 97.81 194 PRO A O 1
ATOM 1506 N N . GLY A 1 195 ? -5.026 -1.868 -4.056 1.00 96.94 195 GLY A N 1
ATOM 1507 C CA . GLY A 1 195 ? -5.369 -0.755 -4.928 1.00 96.94 195 GLY A CA 1
ATOM 1508 C C . GLY A 1 195 ? -4.246 0.282 -5.004 1.00 96.94 195 GLY A C 1
ATOM 1509 O O . GLY A 1 195 ? -3.985 0.796 -6.088 1.00 96.94 195 GLY A O 1
ATOM 1510 N N . GLY A 1 196 ? -3.511 0.515 -3.914 1.00 95.38 196 GLY A N 1
ATOM 1511 C CA . GLY A 1 196 ? -2.285 1.313 -3.904 1.00 95.38 196 GLY A CA 1
ATOM 1512 C C . GLY A 1 196 ? -1.204 0.741 -4.827 1.00 95.38 196 GLY A C 1
ATOM 1513 O O . GLY A 1 196 ? -0.624 1.483 -5.619 1.00 95.38 196 GLY A O 1
ATOM 1514 N N . TRP A 1 197 ? -0.990 -0.580 -4.809 1.00 97.75 197 TRP A N 1
ATOM 1515 C CA . TRP A 1 197 ? -0.065 -1.242 -5.740 1.00 97.75 197 TRP A CA 1
ATOM 1516 C C . TRP A 1 197 ? -0.482 -1.067 -7.202 1.00 97.75 197 TRP A C 1
ATOM 1518 O O . TRP A 1 197 ? 0.342 -0.702 -8.041 1.00 97.75 197 TRP A O 1
ATOM 1528 N N . MET A 1 198 ? -1.763 -1.263 -7.516 1.00 97.56 198 MET A N 1
ATOM 1529 C CA . MET A 1 198 ? -2.260 -1.104 -8.888 1.00 97.56 198 MET A CA 1
ATOM 1530 C C . MET A 1 198 ? -2.286 0.357 -9.354 1.00 97.56 198 MET A C 1
ATOM 1532 O O . MET A 1 198 ? -2.121 0.634 -10.546 1.00 97.56 198 MET A O 1
ATOM 1536 N N . TYR A 1 199 ? -2.452 1.307 -8.432 1.00 95.38 199 TYR A N 1
ATOM 1537 C CA . TYR A 1 199 ? -2.293 2.725 -8.732 1.00 95.38 199 TYR A CA 1
ATOM 1538 C C . TYR A 1 199 ? -0.840 3.046 -9.105 1.00 95.38 199 TYR A C 1
ATOM 1540 O O . TYR A 1 199 ? -0.606 3.665 -10.142 1.00 95.38 199 TYR A O 1
ATOM 1548 N N . LEU A 1 200 ? 0.136 2.568 -8.323 1.00 94.69 200 LEU A N 1
ATOM 1549 C CA . LEU A 1 200 ? 1.558 2.731 -8.645 1.00 94.69 200 LEU A CA 1
ATOM 1550 C C . LEU A 1 200 ? 1.913 2.111 -9.997 1.00 94.69 200 LEU A C 1
ATOM 1552 O O . LEU A 1 200 ? 2.600 2.754 -10.787 1.00 94.69 200 LEU A O 1
ATOM 1556 N N . ALA A 1 201 ? 1.393 0.915 -10.295 1.00 95.50 201 ALA A N 1
ATOM 1557 C CA . ALA A 1 201 ? 1.559 0.306 -11.611 1.00 95.50 201 ALA A CA 1
ATOM 1558 C C . ALA A 1 201 ? 1.059 1.241 -12.725 1.00 95.50 201 ALA A C 1
ATOM 1560 O O . ALA A 1 201 ? 1.774 1.511 -13.683 1.00 95.50 201 ALA A O 1
ATOM 1561 N N . SER A 1 202 ? -0.127 1.828 -12.561 1.00 94.06 202 SER A N 1
ATOM 1562 C CA . SER A 1 202 ? -0.682 2.760 -13.551 1.00 94.06 202 SER A CA 1
ATOM 1563 C C . SER A 1 202 ? 0.194 4.011 -13.743 1.00 94.06 202 SER A C 1
ATOM 1565 O O . SER A 1 202 ? 0.392 4.461 -14.872 1.00 94.06 202 SER A O 1
ATOM 1567 N N . GLU A 1 203 ? 0.754 4.562 -12.662 1.00 92.12 203 GLU A N 1
ATOM 1568 C CA . GLU A 1 203 ? 1.641 5.732 -12.733 1.00 92.12 203 GLU A CA 1
ATOM 1569 C C . GLU A 1 203 ? 2.995 5.398 -13.383 1.00 92.12 203 GLU A C 1
ATOM 1571 O O . GLU A 1 203 ? 3.474 6.158 -14.228 1.00 92.12 203 GLU A O 1
ATOM 1576 N N . TRP A 1 204 ? 3.602 4.253 -13.054 1.00 93.94 204 TRP A N 1
ATOM 1577 C CA . TRP A 1 204 ? 4.845 3.810 -13.693 1.00 93.94 204 TRP A CA 1
ATOM 1578 C C . TRP A 1 204 ? 4.654 3.497 -15.179 1.00 93.94 204 TRP A C 1
ATOM 1580 O O . TRP A 1 204 ? 5.549 3.772 -15.976 1.00 93.94 204 TRP A O 1
ATOM 1590 N N . GLU A 1 205 ? 3.489 2.975 -15.566 1.00 95.12 205 GLU A N 1
ATOM 1591 C CA . GLU A 1 205 ? 3.148 2.657 -16.956 1.00 95.12 205 GLU A CA 1
ATOM 1592 C C . GLU A 1 205 ? 3.030 3.947 -17.769 1.00 95.12 205 GLU A C 1
ATOM 1594 O O . GLU A 1 205 ? 3.652 4.086 -18.827 1.00 95.12 205 GLU A O 1
ATOM 1599 N N . ALA A 1 206 ? 2.309 4.932 -17.227 1.00 93.31 206 ALA A N 1
ATOM 1600 C CA . ALA A 1 206 ? 2.183 6.251 -17.830 1.00 93.31 206 ALA A CA 1
ATOM 1601 C C . ALA A 1 206 ? 3.546 6.948 -17.979 1.00 93.31 206 ALA A C 1
ATOM 1603 O O . ALA A 1 206 ? 3.834 7.529 -19.028 1.00 93.31 206 ALA A O 1
ATOM 1604 N N . GLU A 1 207 ? 4.401 6.872 -16.958 1.00 92.94 207 GLU A N 1
ATOM 1605 C CA . GLU A 1 207 ? 5.723 7.496 -16.984 1.00 92.94 207 GLU A CA 1
ATOM 1606 C C . GLU A 1 207 ? 6.679 6.799 -17.963 1.00 92.94 207 GLU A C 1
ATOM 1608 O O . GLU A 1 207 ? 7.343 7.472 -18.756 1.00 92.94 207 GLU A O 1
ATOM 1613 N N . ALA A 1 208 ? 6.712 5.463 -17.980 1.00 94.31 208 ALA A N 1
ATOM 1614 C CA . ALA A 1 208 ? 7.511 4.701 -18.939 1.00 94.31 208 ALA A CA 1
ATOM 1615 C C . ALA A 1 208 ? 7.089 5.019 -20.383 1.00 94.31 208 ALA A C 1
ATOM 1617 O O . ALA A 1 208 ? 7.940 5.290 -21.235 1.00 94.31 208 ALA A O 1
ATOM 1618 N N . GLY A 1 209 ? 5.777 5.072 -20.645 1.00 94.44 209 GLY A N 1
ATOM 1619 C CA . GLY A 1 209 ? 5.227 5.471 -21.940 1.00 94.44 209 GLY A CA 1
ATOM 1620 C C . GLY A 1 209 ? 5.619 6.898 -22.334 1.00 94.44 209 GLY A C 1
ATOM 1621 O O . GLY A 1 209 ? 6.052 7.132 -23.465 1.00 94.44 209 GLY A O 1
ATOM 1622 N N . ARG A 1 210 ? 5.548 7.850 -21.394 1.00 94.19 210 ARG A N 1
ATOM 1623 C CA . ARG A 1 210 ? 5.955 9.247 -21.613 1.00 94.19 210 ARG A CA 1
ATOM 1624 C C . ARG A 1 210 ? 7.437 9.362 -21.975 1.00 94.19 210 ARG A C 1
ATOM 1626 O O . ARG A 1 210 ? 7.778 10.100 -22.900 1.00 94.19 210 ARG A O 1
ATOM 1633 N N . LEU A 1 211 ? 8.313 8.650 -21.263 1.00 93.00 211 LEU A N 1
ATOM 1634 C CA . LEU A 1 211 ? 9.750 8.630 -21.551 1.00 93.00 211 LEU A CA 1
ATOM 1635 C C . LEU A 1 211 ? 10.025 8.049 -22.942 1.00 93.00 211 LEU A C 1
ATOM 1637 O O . LEU A 1 211 ? 10.711 8.687 -23.739 1.00 93.00 211 LEU A O 1
ATOM 1641 N N . LEU A 1 212 ? 9.422 6.902 -23.273 1.00 93.56 212 LEU A N 1
ATOM 1642 C CA . LEU A 1 212 ? 9.571 6.270 -24.588 1.00 93.56 212 LEU A CA 1
ATOM 1643 C C . LEU A 1 212 ? 9.106 7.182 -25.727 1.00 93.56 212 LEU A C 1
ATOM 1645 O O . LEU A 1 212 ? 9.805 7.328 -26.732 1.00 93.56 212 LEU A O 1
ATOM 1649 N N . GLN A 1 213 ? 7.965 7.851 -25.554 1.00 93.56 213 GLN A N 1
ATOM 1650 C CA . GLN A 1 213 ? 7.470 8.824 -26.523 1.00 93.56 213 GLN A CA 1
ATOM 1651 C C . GLN A 1 213 ? 8.438 10.004 -26.692 1.00 93.56 213 GLN A C 1
ATOM 1653 O O . GLN A 1 213 ? 8.675 10.444 -27.817 1.00 93.56 213 GLN A O 1
ATOM 1658 N N . GLY A 1 214 ? 9.009 10.507 -25.592 1.00 91.19 214 GLY A N 1
ATOM 1659 C CA . GLY A 1 214 ? 9.986 11.596 -25.611 1.00 91.19 214 GLY A CA 1
ATOM 1660 C C . GLY A 1 214 ? 11.306 11.220 -26.289 1.00 91.19 214 GLY A C 1
ATOM 1661 O O . GLY A 1 214 ? 11.935 12.069 -26.921 1.00 91.19 214 GLY A O 1
ATOM 1662 N N . PHE A 1 215 ? 11.721 9.955 -26.200 1.00 89.25 215 PHE A N 1
ATOM 1663 C CA . PHE A 1 215 ? 12.922 9.472 -26.875 1.00 89.25 215 PHE A CA 1
ATOM 1664 C C . PHE A 1 215 ? 12.716 9.322 -28.384 1.00 89.25 215 PHE A C 1
ATOM 1666 O O . PHE A 1 215 ? 13.610 9.682 -29.152 1.00 89.25 215 PHE A O 1
ATOM 1673 N N . GLY A 1 216 ? 11.543 8.855 -28.820 1.00 84.62 216 GLY A N 1
ATOM 1674 C CA . GLY A 1 216 ? 11.248 8.600 -30.230 1.00 84.62 216 GLY A CA 1
ATOM 1675 C C . GLY A 1 216 ? 11.970 7.355 -30.781 1.00 84.62 216 GLY A C 1
ATOM 1676 O O . GLY A 1 216 ? 12.469 6.532 -30.015 1.00 84.62 216 GLY A O 1
ATOM 1677 N N . PRO A 1 217 ? 12.055 7.184 -32.115 1.00 79.38 217 PRO A N 1
ATOM 1678 C CA . PRO A 1 217 ? 12.549 5.950 -32.743 1.00 79.38 217 PRO A CA 1
ATOM 1679 C C . PRO A 1 217 ? 14.085 5.829 -32.794 1.00 79.38 217 PRO A C 1
ATOM 1681 O O . PRO A 1 217 ? 14.621 5.068 -33.598 1.00 79.38 217 PRO A O 1
ATOM 1684 N N . ARG A 1 218 ? 14.818 6.609 -31.995 1.00 88.44 218 ARG A N 1
ATOM 1685 C CA . ARG A 1 218 ? 16.288 6.604 -31.989 1.00 88.44 218 ARG A CA 1
ATOM 1686 C C . ARG A 1 218 ? 16.844 5.563 -31.023 1.00 88.44 218 ARG A C 1
ATOM 1688 O O . ARG A 1 218 ? 16.153 5.078 -30.132 1.00 88.44 218 ARG A O 1
ATOM 1695 N N . THR A 1 219 ? 18.143 5.315 -31.14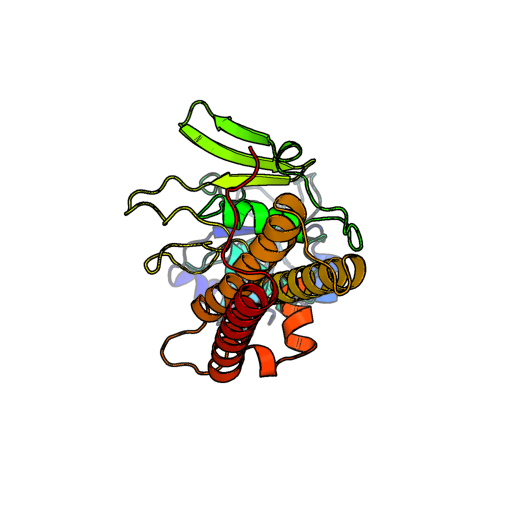1 1.00 88.12 219 THR A N 1
ATOM 1696 C CA . THR A 1 219 ? 18.905 4.668 -30.075 1.00 88.12 219 THR A CA 1
ATOM 1697 C C . THR A 1 219 ? 18.863 5.535 -28.816 1.00 88.12 219 THR A C 1
ATOM 1699 O O . THR A 1 219 ? 19.091 6.750 -28.875 1.00 88.12 219 THR A O 1
ATOM 1702 N N . ILE A 1 220 ? 18.560 4.904 -27.687 1.00 94.69 220 ILE A N 1
ATOM 1703 C CA . ILE A 1 220 ? 18.589 5.528 -26.364 1.00 94.69 220 ILE A CA 1
ATOM 1704 C C . ILE A 1 220 ? 19.944 5.279 -25.708 1.00 94.69 220 ILE A C 1
ATOM 1706 O O . ILE A 1 220 ? 20.575 4.247 -25.952 1.00 94.69 220 ILE A O 1
ATOM 1710 N N . ASP A 1 221 ? 20.416 6.233 -24.910 1.00 94.50 221 ASP A N 1
ATOM 1711 C CA . ASP A 1 221 ? 21.649 6.047 -24.147 1.00 94.50 221 ASP A CA 1
ATOM 1712 C C . ASP A 1 221 ? 21.431 5.148 -22.914 1.00 94.50 221 ASP A C 1
ATOM 1714 O O . ASP A 1 221 ? 20.315 4.724 -22.604 1.00 94.50 221 ASP A O 1
ATOM 1718 N N . ALA A 1 222 ? 22.510 4.825 -22.194 1.00 94.56 222 ALA A N 1
ATOM 1719 C CA . ALA A 1 222 ? 22.425 3.947 -21.029 1.00 94.56 222 ALA A CA 1
ATOM 1720 C C . ALA A 1 222 ? 21.540 4.521 -19.909 1.00 94.56 222 ALA A C 1
ATOM 1722 O O . ALA A 1 222 ? 20.820 3.774 -19.251 1.00 94.56 222 ALA A O 1
ATOM 1723 N N . ARG A 1 223 ? 21.564 5.837 -19.680 1.00 92.88 223 ARG A N 1
ATOM 1724 C CA . ARG A 1 223 ? 20.767 6.476 -18.628 1.00 92.88 223 ARG A CA 1
ATOM 1725 C C . ARG A 1 223 ? 19.285 6.455 -18.987 1.00 92.88 223 ARG A C 1
ATOM 1727 O O . ARG A 1 223 ? 18.456 6.148 -18.132 1.00 92.88 223 ARG A O 1
ATOM 1734 N N . GLU A 1 224 ? 18.961 6.751 -20.237 1.00 94.69 224 GLU A N 1
ATOM 1735 C CA . GLU A 1 224 ? 17.606 6.680 -20.781 1.00 94.69 224 GLU A CA 1
ATOM 1736 C C . GLU A 1 224 ? 17.060 5.250 -20.731 1.00 94.69 224 GLU A C 1
ATOM 1738 O O . GLU A 1 224 ? 15.935 5.042 -20.273 1.00 94.69 224 GLU A O 1
ATOM 1743 N N . TYR A 1 225 ? 17.887 4.264 -21.104 1.00 95.75 225 TYR A N 1
ATOM 1744 C CA . TYR A 1 225 ? 17.548 2.847 -21.002 1.00 95.75 225 TYR A CA 1
ATOM 1745 C C . TYR A 1 225 ? 17.157 2.474 -19.577 1.00 95.75 225 TYR A C 1
ATOM 1747 O O . TYR A 1 225 ? 16.061 1.964 -19.357 1.00 95.75 225 TYR A O 1
ATOM 1755 N N . TRP A 1 226 ? 18.033 2.742 -18.603 1.00 94.38 226 TRP A N 1
ATOM 1756 C CA . TRP A 1 226 ? 17.782 2.376 -17.209 1.00 94.38 226 TRP A CA 1
ATOM 1757 C C . TRP A 1 226 ? 16.595 3.133 -16.610 1.00 94.38 226 TRP A C 1
ATOM 1759 O O . TRP A 1 226 ? 15.854 2.546 -15.831 1.00 94.38 226 TRP A O 1
ATOM 1769 N N . SER A 1 227 ? 16.343 4.375 -17.037 1.00 92.62 227 SER A N 1
ATOM 1770 C CA . SER A 1 227 ? 15.184 5.150 -16.572 1.00 92.62 227 SER A CA 1
ATOM 1771 C C . SER A 1 227 ? 13.852 4.493 -16.953 1.00 92.62 227 SER A C 1
ATOM 1773 O O . SER A 1 227 ? 12.941 4.450 -16.134 1.00 92.62 227 SER A O 1
ATOM 1775 N N . VAL A 1 228 ? 13.738 3.944 -18.169 1.00 95.12 228 VAL A N 1
ATOM 1776 C CA . VAL A 1 228 ? 12.543 3.186 -18.583 1.00 95.12 228 VAL A CA 1
ATOM 1777 C C . VAL A 1 228 ? 12.555 1.788 -17.981 1.00 95.12 228 VAL A C 1
ATOM 1779 O O . VAL A 1 228 ? 11.555 1.344 -17.428 1.00 95.12 228 VAL A O 1
ATOM 1782 N N . TYR A 1 229 ? 13.687 1.093 -18.059 1.00 95.50 229 TYR A N 1
ATOM 1783 C CA . TYR A 1 229 ? 13.796 -0.294 -17.626 1.00 95.50 229 TYR A CA 1
ATOM 1784 C C . TYR A 1 229 ? 13.470 -0.475 -16.139 1.00 95.50 229 TYR A C 1
ATOM 1786 O O . TYR A 1 229 ? 12.759 -1.410 -15.781 1.00 95.50 229 TYR A O 1
ATOM 1794 N N . ASP A 1 230 ? 13.915 0.445 -15.281 1.00 93.88 230 ASP A N 1
ATOM 1795 C CA . ASP A 1 230 ? 13.605 0.416 -13.852 1.00 93.88 230 ASP A CA 1
ATOM 1796 C C . ASP A 1 230 ? 12.110 0.638 -13.575 1.00 93.88 230 ASP A C 1
ATOM 1798 O O . ASP A 1 230 ? 11.569 0.033 -12.650 1.00 93.88 230 ASP A O 1
ATOM 1802 N N . LEU A 1 231 ? 11.416 1.462 -14.367 1.00 94.19 231 LEU A N 1
ATOM 1803 C CA . LEU A 1 231 ? 9.958 1.610 -14.266 1.00 94.19 231 LEU A CA 1
ATOM 1804 C C . LEU A 1 231 ? 9.251 0.325 -14.698 1.00 94.19 231 LEU A C 1
ATOM 1806 O O . LEU A 1 231 ? 8.352 -0.138 -14.004 1.00 94.19 231 LEU A O 1
ATOM 1810 N N . LEU A 1 232 ? 9.696 -0.299 -15.793 1.00 95.44 232 LEU A N 1
ATOM 1811 C CA . LEU A 1 232 ? 9.117 -1.561 -16.255 1.00 95.44 232 LEU A CA 1
ATOM 1812 C C . LEU A 1 232 ? 9.328 -2.702 -15.247 1.00 95.44 232 LEU A C 1
ATOM 1814 O O . LEU A 1 232 ? 8.437 -3.522 -15.050 1.00 95.44 232 LEU A O 1
ATOM 1818 N N . LEU A 1 233 ? 10.476 -2.751 -14.565 1.00 93.88 233 LEU A N 1
ATOM 1819 C CA . LEU A 1 233 ? 10.697 -3.711 -13.481 1.00 93.88 233 LEU A CA 1
ATOM 1820 C C . LEU A 1 233 ? 9.733 -3.482 -12.306 1.00 93.88 233 LEU A C 1
ATOM 1822 O O . LEU A 1 233 ? 9.201 -4.446 -11.757 1.00 93.88 233 LEU A O 1
ATOM 1826 N N . GLN A 1 234 ? 9.471 -2.222 -11.943 1.00 93.69 234 GLN A N 1
ATOM 1827 C CA . GLN A 1 234 ? 8.481 -1.875 -10.916 1.00 93.69 234 GLN A CA 1
ATOM 1828 C C . GLN A 1 234 ? 7.058 -2.285 -11.332 1.00 93.69 234 GLN A C 1
ATOM 1830 O O . GLN A 1 234 ? 6.321 -2.837 -10.513 1.00 93.69 234 GLN A O 1
ATOM 1835 N N . LEU A 1 235 ? 6.706 -2.115 -12.614 1.00 93.25 235 LEU A N 1
ATOM 1836 C CA . LEU A 1 235 ? 5.420 -2.551 -13.171 1.00 93.25 235 LEU A CA 1
ATOM 1837 C C . LEU A 1 235 ? 5.147 -4.032 -12.951 1.00 93.25 235 LEU A C 1
ATOM 1839 O O . LEU A 1 235 ? 4.055 -4.379 -12.522 1.00 93.25 235 LEU A O 1
ATOM 1843 N N . VAL A 1 236 ? 6.126 -4.900 -13.216 1.00 93.50 236 VAL A N 1
ATOM 1844 C CA . VAL A 1 236 ? 5.950 -6.352 -13.048 1.00 93.50 236 VAL A CA 1
ATOM 1845 C C . VAL A 1 236 ? 5.705 -6.722 -11.584 1.00 93.50 236 VAL A C 1
ATOM 1847 O O . VAL A 1 236 ? 4.877 -7.585 -11.296 1.00 93.50 236 VAL A O 1
ATOM 1850 N N . GLY A 1 237 ? 6.390 -6.058 -10.649 1.00 93.50 237 GLY A N 1
ATOM 1851 C CA . GLY A 1 237 ? 6.278 -6.373 -9.226 1.00 93.50 237 GLY A CA 1
ATOM 1852 C C . GLY A 1 237 ?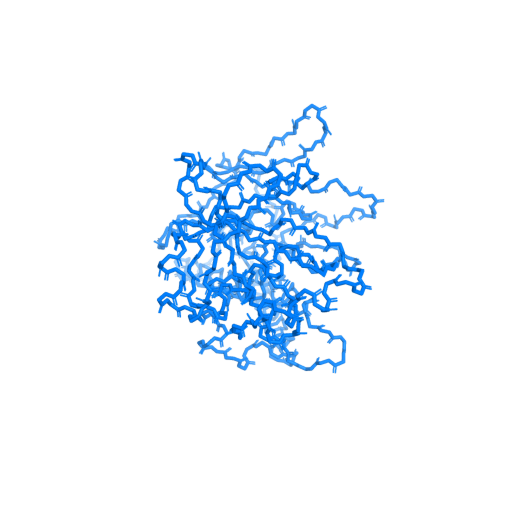 4.930 -5.996 -8.601 1.00 93.50 237 GLY A C 1
ATOM 1853 O O . GLY A 1 237 ? 4.455 -6.709 -7.719 1.00 93.50 237 GLY A O 1
ATOM 1854 N N . ALA A 1 238 ? 4.281 -4.918 -9.056 1.00 96.31 238 ALA A N 1
ATOM 1855 C CA . ALA A 1 238 ? 3.062 -4.407 -8.417 1.00 96.31 238 ALA A CA 1
ATOM 1856 C C . ALA A 1 238 ? 1.846 -5.358 -8.477 1.00 96.31 238 ALA A C 1
ATOM 1858 O O . ALA A 1 238 ? 1.270 -5.621 -7.418 1.00 96.31 238 ALA A O 1
ATOM 1859 N N . PRO A 1 239 ? 1.448 -5.930 -9.635 1.00 97.00 239 PRO A N 1
ATOM 1860 C CA . PRO A 1 239 ? 0.385 -6.935 -9.675 1.00 97.00 239 PRO A CA 1
ATOM 1861 C C . PRO A 1 239 ? 0.731 -8.175 -8.845 1.00 97.00 239 PRO A C 1
ATOM 1863 O O . PRO A 1 239 ? -0.147 -8.758 -8.213 1.00 97.00 239 PRO A O 1
ATOM 1866 N N . GLY A 1 240 ? 2.018 -8.545 -8.799 1.00 95.94 240 GLY A N 1
ATOM 1867 C CA . GLY A 1 240 ? 2.523 -9.613 -7.941 1.00 95.94 240 GLY A CA 1
ATOM 1868 C C . GLY A 1 240 ? 2.281 -9.335 -6.457 1.00 95.94 240 GLY A C 1
ATOM 1869 O O . GLY A 1 240 ? 1.784 -10.209 -5.754 1.00 95.94 240 GLY A O 1
ATOM 1870 N N . GLU A 1 241 ? 2.556 -8.116 -5.985 1.00 97.50 241 GLU A N 1
ATOM 1871 C CA . GLU A 1 241 ? 2.260 -7.698 -4.608 1.00 97.50 241 GLU A CA 1
ATOM 1872 C C . GLU A 1 241 ? 0.754 -7.625 -4.324 1.00 97.50 241 GLU A C 1
ATOM 1874 O O . GLU A 1 241 ? 0.316 -8.084 -3.269 1.00 97.50 241 GLU A O 1
ATOM 1879 N N . ALA A 1 242 ? -0.056 -7.137 -5.270 1.00 97.75 242 ALA A N 1
ATOM 1880 C CA . ALA A 1 242 ? -1.515 -7.138 -5.144 1.00 97.75 242 ALA A CA 1
ATOM 1881 C C . ALA A 1 242 ? -2.084 -8.568 -5.031 1.00 97.75 242 ALA A C 1
ATOM 1883 O O . ALA A 1 242 ? -2.945 -8.823 -4.188 1.00 97.75 242 ALA A O 1
ATOM 1884 N N . LEU A 1 243 ? -1.559 -9.524 -5.811 1.00 96.81 243 LEU A N 1
ATOM 1885 C CA . LEU A 1 243 ? -1.938 -10.942 -5.744 1.00 96.81 243 LEU A CA 1
ATOM 1886 C C . LEU A 1 243 ? -1.669 -11.574 -4.375 1.00 96.81 243 LEU A C 1
ATOM 1888 O O . LEU A 1 243 ? -2.389 -12.495 -3.996 1.00 96.81 243 LEU A O 1
ATOM 1892 N N . ARG A 1 244 ? -0.678 -11.094 -3.609 1.00 95.44 244 ARG A N 1
ATOM 1893 C CA . ARG A 1 244 ? -0.368 -11.653 -2.277 1.00 95.44 244 ARG A CA 1
ATOM 1894 C C . ARG A 1 244 ? -1.522 -11.494 -1.292 1.00 95.44 244 ARG A C 1
ATOM 1896 O O . ARG A 1 244 ? -1.631 -12.281 -0.359 1.00 95.44 244 ARG A O 1
ATOM 1903 N N . PHE A 1 245 ? -2.376 -10.494 -1.493 1.00 95.69 245 PHE A N 1
ATOM 1904 C CA . PHE A 1 245 ? -3.555 -10.270 -0.658 1.00 95.69 245 PHE A CA 1
ATOM 1905 C C . PHE A 1 245 ? -4.690 -11.251 -0.929 1.00 95.69 245 PHE A C 1
ATOM 1907 O O . PHE A 1 245 ? -5.636 -11.302 -0.144 1.00 95.69 245 PHE A O 1
ATOM 1914 N N . LEU A 1 246 ? -4.626 -11.997 -2.034 1.00 93.88 246 LEU A N 1
ATOM 1915 C CA . LEU A 1 246 ? -5.680 -12.905 -2.441 1.00 93.88 246 LEU A CA 1
ATOM 1916 C C . LEU A 1 246 ? -5.515 -14.248 -1.721 1.00 93.88 246 LEU A C 1
ATOM 1918 O O . LEU A 1 246 ? -4.530 -14.951 -1.974 1.00 93.88 246 LEU A O 1
ATOM 1922 N N . PRO A 1 247 ? -6.472 -14.648 -0.862 1.00 88.25 247 PRO A N 1
ATOM 1923 C CA . PRO A 1 247 ? -6.456 -15.974 -0.260 1.00 88.25 247 PRO A CA 1
ATOM 1924 C C . PRO A 1 247 ? -6.393 -17.070 -1.336 1.00 88.25 247 PRO A C 1
ATOM 1926 O O . PRO A 1 247 ? -6.915 -16.883 -2.438 1.00 88.25 247 PRO A O 1
ATOM 1929 N N . PRO A 1 248 ? -5.745 -18.215 -1.065 1.00 89.69 248 PRO A N 1
ATOM 1930 C CA . PRO A 1 248 ? -5.522 -19.257 -2.070 1.00 89.69 248 PRO A CA 1
ATOM 1931 C C . PRO A 1 248 ? -6.821 -19.870 -2.619 1.00 89.69 248 PRO A C 1
ATOM 1933 O O . PRO A 1 248 ? -6.822 -20.397 -3.726 1.00 89.69 248 PRO A O 1
ATOM 1936 N N . ASP A 1 249 ? -7.907 -19.795 -1.854 1.00 92.94 249 ASP A N 1
ATOM 1937 C CA . ASP A 1 249 ? -9.235 -20.336 -2.143 1.00 92.94 249 ASP A CA 1
ATOM 1938 C C . ASP A 1 249 ? -10.199 -19.326 -2.786 1.00 92.94 249 ASP A C 1
ATOM 1940 O O . ASP A 1 249 ? -11.316 -19.698 -3.142 1.00 92.94 249 ASP A O 1
ATOM 1944 N N . LEU A 1 250 ? -9.782 -18.067 -2.952 1.00 92.69 250 LEU A N 1
ATOM 1945 C CA . LEU A 1 250 ? -10.589 -17.028 -3.588 1.00 92.69 250 LEU A CA 1
ATOM 1946 C C . LEU A 1 250 ? -10.038 -16.650 -4.960 1.00 92.69 250 LEU A C 1
ATOM 1948 O O . LEU A 1 250 ? -8.827 -16.636 -5.191 1.00 92.69 250 LEU A O 1
ATOM 1952 N N . ASP A 1 251 ? -10.948 -16.274 -5.852 1.00 97.38 251 ASP A N 1
ATOM 1953 C CA . ASP A 1 251 ? -10.609 -15.715 -7.160 1.00 97.38 251 ASP A CA 1
ATOM 1954 C C . ASP A 1 251 ? -10.665 -14.187 -7.177 1.00 97.38 251 ASP A C 1
ATOM 1956 O O . ASP A 1 251 ? -10.093 -13.575 -8.071 1.00 97.38 251 ASP A O 1
ATOM 1960 N N . GLU A 1 252 ? -11.292 -13.557 -6.183 1.00 95.12 252 GLU A N 1
ATOM 1961 C CA . GLU A 1 252 ? -11.431 -12.102 -6.084 1.00 95.12 252 GLU A CA 1
ATOM 1962 C C . GLU A 1 252 ? -10.940 -11.587 -4.732 1.00 95.12 252 GLU A C 1
ATOM 1964 O O . GLU A 1 252 ? -11.165 -12.209 -3.688 1.00 95.12 252 GLU A O 1
ATOM 1969 N N . LEU A 1 253 ? -10.260 -10.437 -4.748 1.00 92.62 253 LEU A N 1
ATOM 1970 C CA . LEU A 1 253 ? -9.819 -9.785 -3.521 1.00 92.62 253 LEU A CA 1
ATOM 1971 C C . LEU A 1 253 ? -11.037 -9.303 -2.720 1.00 92.62 253 LEU A C 1
ATOM 1973 O O . LEU A 1 253 ? -11.881 -8.584 -3.261 1.00 92.62 253 LEU A O 1
ATOM 1977 N N . PRO A 1 254 ? -11.141 -9.641 -1.423 1.00 86.56 254 PRO A N 1
ATOM 1978 C CA . PRO A 1 254 ? -12.262 -9.184 -0.617 1.00 86.56 254 PRO A CA 1
ATOM 1979 C C . PRO A 1 254 ? -12.177 -7.665 -0.417 1.00 86.56 254 PRO A C 1
ATOM 1981 O O . PRO A 1 254 ? -11.088 -7.125 -0.245 1.00 86.56 254 PRO A O 1
ATOM 1984 N N . VAL A 1 255 ? -13.320 -6.972 -0.355 1.00 84.25 255 VAL A N 1
ATOM 1985 C CA . VAL A 1 255 ? -13.384 -5.499 -0.190 1.00 84.25 255 VAL A CA 1
ATOM 1986 C C . VAL A 1 255 ? -12.547 -5.006 0.998 1.00 84.25 255 VAL A C 1
ATOM 1988 O O . VAL A 1 255 ? -11.879 -3.982 0.902 1.00 84.25 255 VAL A O 1
ATOM 1991 N N . ARG A 1 256 ? -12.502 -5.775 2.095 1.00 82.06 256 ARG A N 1
ATOM 1992 C CA . ARG A 1 256 ? -11.690 -5.469 3.287 1.00 82.06 256 ARG A CA 1
ATOM 1993 C C . ARG A 1 256 ? -10.178 -5.413 3.036 1.00 82.06 256 ARG A C 1
ATOM 1995 O O . ARG A 1 256 ? -9.457 -4.855 3.849 1.00 82.06 256 ARG A O 1
ATOM 2002 N N . ALA A 1 257 ? -9.689 -5.989 1.936 1.00 88.12 257 ALA A N 1
ATOM 2003 C CA . ALA A 1 257 ? -8.289 -5.874 1.544 1.00 88.12 257 ALA A CA 1
ATOM 2004 C C . ALA A 1 257 ? -7.937 -4.455 1.067 1.00 88.12 257 ALA A C 1
ATOM 2006 O O . ALA A 1 257 ? -6.762 -4.159 0.930 1.00 88.12 257 ALA A O 1
ATOM 2007 N N . PHE A 1 258 ? -8.920 -3.581 0.831 1.00 89.56 258 PHE A N 1
ATOM 2008 C CA . PHE A 1 258 ? -8.739 -2.203 0.374 1.00 89.56 258 PHE A CA 1
ATOM 2009 C C . PHE A 1 258 ? -9.023 -1.234 1.525 1.00 89.56 258 PHE A C 1
ATOM 2011 O O . PHE A 1 258 ? -10.118 -0.683 1.648 1.00 89.56 258 PHE A O 1
ATOM 2018 N N . TRP A 1 259 ? -8.046 -1.059 2.411 1.00 81.38 259 TRP A N 1
ATOM 2019 C CA . TRP A 1 259 ? -8.213 -0.249 3.623 1.00 81.38 259 TRP A CA 1
ATOM 2020 C C . TRP A 1 259 ? -7.812 1.220 3.445 1.00 81.38 259 TRP A C 1
ATOM 2022 O O . TRP A 1 259 ? -8.083 2.025 4.328 1.00 81.38 259 TRP A O 1
ATOM 2032 N N . THR A 1 260 ? -7.164 1.602 2.340 1.00 81.19 260 THR A N 1
ATOM 2033 C CA . THR A 1 260 ? -6.819 3.006 2.071 1.00 81.19 260 THR A CA 1
ATOM 2034 C C . THR A 1 260 ? -7.890 3.684 1.208 1.00 81.19 260 THR A C 1
ATOM 2036 O O . THR A 1 260 ? -8.479 3.036 0.335 1.00 81.19 260 THR A O 1
ATOM 2039 N N . PRO A 1 261 ? -8.118 5.006 1.354 1.00 81.81 261 PRO A N 1
ATOM 2040 C CA . PRO A 1 261 ? -9.038 5.740 0.480 1.00 81.81 261 PRO A CA 1
ATOM 2041 C C . PRO A 1 261 ? -8.714 5.586 -1.014 1.00 81.81 261 PRO A C 1
ATOM 2043 O O . PRO A 1 261 ? -9.618 5.430 -1.840 1.00 81.81 261 PRO A O 1
ATOM 2046 N N . LEU A 1 262 ? -7.421 5.584 -1.360 1.00 84.38 262 LEU A N 1
ATOM 2047 C CA . LEU A 1 262 ? -6.943 5.366 -2.725 1.00 84.38 262 LEU A CA 1
ATOM 2048 C C . LEU A 1 262 ? -7.286 3.959 -3.222 1.00 84.38 262 LEU A C 1
ATOM 2050 O O . LEU A 1 262 ? -7.806 3.806 -4.328 1.00 84.38 262 LEU A O 1
ATOM 2054 N N . GLY A 1 263 ? -7.026 2.936 -2.409 1.00 89.94 263 GLY A N 1
ATOM 2055 C CA . GLY A 1 263 ? -7.307 1.559 -2.782 1.00 89.94 263 GLY A CA 1
ATOM 2056 C C . GLY A 1 263 ? -8.795 1.306 -2.989 1.00 89.94 263 GLY A C 1
ATOM 2057 O O . GLY A 1 263 ? -9.194 0.709 -3.989 1.00 89.94 263 GLY A O 1
ATOM 2058 N N . GLN A 1 264 ? -9.637 1.858 -2.116 1.00 86.88 264 GLN A N 1
ATOM 2059 C CA . GLN A 1 264 ? -11.089 1.803 -2.283 1.00 86.88 264 GLN A CA 1
ATOM 2060 C C . GLN A 1 264 ? -11.560 2.542 -3.541 1.00 86.88 264 GLN A C 1
ATOM 2062 O O . GLN A 1 264 ? -12.470 2.076 -4.229 1.00 86.88 264 GLN A O 1
ATOM 2067 N N . TRP A 1 265 ? -10.956 3.690 -3.867 1.00 86.94 265 TRP A N 1
ATOM 2068 C CA . TRP A 1 265 ? -11.243 4.394 -5.117 1.00 86.94 265 TRP A CA 1
ATOM 2069 C C . TRP A 1 265 ? -10.880 3.544 -6.339 1.00 86.94 265 TRP A C 1
ATOM 2071 O O . TRP A 1 265 ? -11.693 3.436 -7.260 1.00 86.94 265 TRP A O 1
ATOM 2081 N N . MET A 1 266 ? -9.712 2.894 -6.325 1.00 94.38 266 MET A N 1
ATOM 2082 C CA . MET A 1 266 ? -9.281 1.982 -7.388 1.00 94.38 266 MET A CA 1
ATOM 2083 C C . MET A 1 266 ? -10.256 0.813 -7.560 1.00 94.38 266 MET A C 1
ATOM 2085 O O . MET A 1 266 ? -10.688 0.547 -8.684 1.00 94.38 266 MET A O 1
ATOM 2089 N N . LEU A 1 267 ? -10.668 0.173 -6.459 1.00 95.00 267 LEU A N 1
ATOM 2090 C CA . LEU A 1 267 ? -11.652 -0.912 -6.478 1.00 95.00 267 LEU A CA 1
ATOM 2091 C C . LEU A 1 267 ? -12.990 -0.455 -7.074 1.00 95.00 267 LEU A C 1
ATOM 2093 O O . LEU A 1 267 ? -13.528 -1.120 -7.953 1.00 95.00 267 LEU A O 1
ATOM 2097 N N . ARG A 1 268 ? -13.525 0.698 -6.648 1.00 92.94 268 ARG A N 1
ATOM 2098 C CA . ARG A 1 268 ? -14.789 1.231 -7.193 1.00 92.94 268 ARG A CA 1
ATOM 2099 C C . ARG A 1 268 ? -14.690 1.574 -8.677 1.00 92.94 268 ARG A C 1
ATOM 2101 O O . ARG A 1 268 ? -15.665 1.416 -9.406 1.00 92.94 268 ARG A O 1
ATOM 2108 N N . ARG A 1 269 ? -13.534 2.074 -9.119 1.00 95.00 269 ARG A N 1
ATOM 2109 C CA . ARG A 1 269 ? -13.299 2.468 -10.512 1.00 95.00 269 ARG A CA 1
ATOM 2110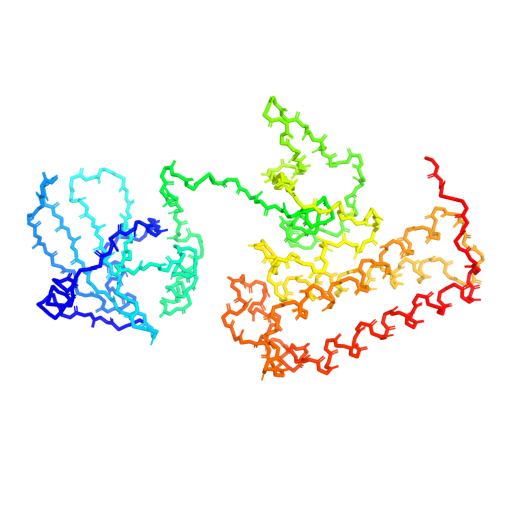 C C . ARG A 1 269 ? -13.227 1.262 -11.446 1.00 95.00 269 ARG A C 1
ATOM 2112 O O . ARG A 1 269 ? -13.725 1.351 -12.566 1.00 95.00 269 ARG A O 1
ATOM 2119 N N . ASN A 1 270 ? -12.578 0.181 -11.021 1.00 95.56 270 ASN A N 1
ATOM 2120 C CA . ASN A 1 270 ? -12.417 -1.024 -11.829 1.00 95.56 270 ASN A CA 1
ATOM 2121 C C . ASN A 1 270 ? -12.397 -2.284 -10.944 1.00 95.56 270 ASN A C 1
ATOM 2123 O O . ASN A 1 270 ? -11.322 -2.826 -10.681 1.00 95.56 270 ASN A O 1
ATOM 2127 N N . PRO A 1 271 ? -13.563 -2.768 -10.482 1.00 94.44 271 PRO A N 1
ATOM 2128 C CA . PRO A 1 271 ? -13.616 -3.879 -9.533 1.00 94.44 271 PRO A CA 1
ATOM 2129 C C . PRO A 1 271 ? -13.081 -5.184 -10.128 1.00 94.44 271 PRO A C 1
ATOM 2131 O O . PRO A 1 271 ? -12.426 -5.959 -9.437 1.00 94.44 271 PRO A O 1
ATOM 2134 N N . HIS A 1 272 ? -13.286 -5.400 -11.430 1.00 95.75 272 HIS A N 1
ATOM 2135 C CA . HIS A 1 272 ? -12.845 -6.614 -12.111 1.00 95.75 272 HIS A CA 1
ATOM 2136 C C . HIS A 1 272 ? -11.319 -6.728 -12.214 1.00 95.75 272 HIS A C 1
ATOM 2138 O O . HIS A 1 272 ? -10.818 -7.842 -12.296 1.00 95.75 272 HIS A O 1
ATOM 2144 N N . ALA A 1 273 ? -10.566 -5.623 -12.126 1.00 96.31 273 ALA A N 1
ATOM 2145 C CA . ALA A 1 273 ? -9.100 -5.659 -12.168 1.00 96.31 273 ALA A CA 1
ATOM 2146 C C . ALA A 1 273 ? -8.448 -6.366 -10.967 1.00 96.31 273 ALA A C 1
ATOM 2148 O O . ALA A 1 273 ? -7.246 -6.617 -10.991 1.00 96.31 273 ALA A O 1
ATOM 2149 N N . PHE A 1 274 ? -9.215 -6.673 -9.918 1.00 97.56 274 PHE A N 1
ATOM 2150 C CA . PHE A 1 274 ? -8.720 -7.235 -8.660 1.00 97.56 274 PHE A CA 1
ATOM 2151 C C . PHE A 1 274 ? -9.081 -8.713 -8.466 1.00 97.56 274 PHE A C 1
ATOM 2153 O O . PHE A 1 274 ? -9.120 -9.208 -7.336 1.00 97.56 274 PHE A O 1
ATOM 2160 N N . ASN A 1 275 ? -9.329 -9.427 -9.566 1.00 97.19 275 ASN A N 1
ATOM 2161 C CA . ASN A 1 275 ? -9.434 -10.882 -9.564 1.00 97.19 275 ASN A CA 1
ATOM 2162 C C . ASN A 1 275 ? -8.102 -11.547 -9.966 1.00 97.19 275 ASN A C 1
ATOM 2164 O O . ASN A 1 275 ? -7.227 -10.928 -10.578 1.00 97.19 275 ASN A O 1
ATOM 2168 N N . ARG A 1 276 ? -7.940 -12.826 -9.613 1.00 97.75 276 ARG A N 1
ATOM 2169 C CA . ARG A 1 276 ? -6.724 -13.620 -9.837 1.00 97.75 276 ARG A CA 1
ATOM 2170 C C . ARG A 1 276 ? -6.306 -13.633 -11.298 1.00 97.75 276 ARG A C 1
ATOM 2172 O O . ARG A 1 276 ? -5.123 -13.470 -11.595 1.00 97.75 276 ARG A O 1
ATOM 2179 N N . ALA A 1 277 ? -7.268 -13.879 -12.184 1.00 97.94 277 ALA A N 1
ATOM 2180 C CA . ALA A 1 277 ? -7.024 -14.022 -13.609 1.00 97.94 277 ALA A CA 1
ATOM 2181 C C . ALA A 1 277 ? -6.514 -12.705 -14.203 1.00 97.94 277 ALA A C 1
ATOM 2183 O O . ALA A 1 277 ? -5.494 -12.712 -14.885 1.00 97.94 277 ALA A O 1
ATOM 2184 N N . GLU A 1 278 ? -7.152 -11.584 -13.868 1.00 98.00 278 GLU A N 1
ATOM 2185 C CA . GLU A 1 278 ? -6.782 -10.251 -14.347 1.00 98.00 278 GLU A CA 1
ATOM 2186 C C . GLU A 1 278 ? -5.421 -9.807 -13.806 1.00 98.00 278 GLU A C 1
ATOM 2188 O O . GLU A 1 278 ? -4.564 -9.392 -14.582 1.00 98.00 278 GLU A O 1
ATOM 2193 N N . LEU A 1 279 ? -5.154 -9.965 -12.504 1.00 97.56 279 LEU A N 1
ATOM 2194 C CA . LEU A 1 279 ? -3.850 -9.604 -11.938 1.00 97.56 279 LEU A CA 1
ATOM 2195 C C . LEU A 1 279 ? -2.710 -10.466 -12.511 1.00 97.56 279 LEU A C 1
ATOM 2197 O O . LEU A 1 279 ? -1.627 -9.953 -12.797 1.00 97.56 279 LEU A O 1
ATOM 2201 N N . THR A 1 280 ? -2.958 -11.764 -12.724 1.00 97.19 280 THR A N 1
ATOM 2202 C CA . THR A 1 280 ? -1.982 -12.677 -13.343 1.00 97.19 280 THR A CA 1
ATOM 2203 C C . THR A 1 280 ? -1.746 -12.320 -14.810 1.00 97.19 280 THR A C 1
ATOM 2205 O O . THR A 1 280 ? -0.599 -12.265 -15.255 1.00 97.19 280 THR A O 1
ATOM 2208 N N . ALA A 1 281 ? -2.814 -12.035 -15.562 1.00 97.62 281 ALA A N 1
ATOM 2209 C CA . ALA A 1 281 ? -2.718 -11.590 -16.947 1.00 97.62 281 ALA A CA 1
ATOM 2210 C C . ALA A 1 281 ? -1.951 -10.265 -17.049 1.00 97.62 281 ALA A C 1
ATOM 2212 O O . ALA A 1 281 ? -1.086 -10.128 -17.913 1.00 97.62 281 ALA A O 1
ATOM 2213 N N . LYS A 1 282 ? -2.195 -9.328 -16.125 1.00 97.06 282 LYS A N 1
ATOM 2214 C CA . LYS A 1 282 ? -1.503 -8.039 -16.088 1.00 97.06 282 LYS A CA 1
ATOM 2215 C C . LYS A 1 282 ? -0.011 -8.188 -15.789 1.00 97.06 282 LYS A C 1
ATOM 2217 O O . LYS A 1 282 ? 0.803 -7.553 -16.453 1.00 97.06 282 LYS A O 1
ATOM 2222 N N . ALA A 1 283 ? 0.366 -9.070 -14.860 1.00 95.19 283 ALA A N 1
ATOM 2223 C CA . ALA A 1 283 ? 1.773 -9.395 -14.616 1.00 95.19 283 ALA A CA 1
ATOM 2224 C C . ALA A 1 283 ? 2.461 -9.937 -15.887 1.00 95.19 283 ALA A C 1
ATOM 2226 O O . ALA A 1 283 ? 3.522 -9.448 -16.275 1.00 95.19 283 ALA A O 1
ATOM 2227 N N . ALA A 1 284 ? 1.821 -10.883 -16.584 1.00 96.94 284 ALA A N 1
ATOM 2228 C CA . ALA A 1 284 ? 2.345 -11.466 -17.823 1.00 96.94 284 ALA A CA 1
ATOM 2229 C C . ALA A 1 284 ? 2.435 -10.450 -18.984 1.00 96.94 284 ALA A C 1
ATOM 2231 O O . ALA A 1 284 ? 3.375 -10.484 -19.787 1.00 96.94 284 ALA A O 1
ATOM 2232 N N . GLU A 1 285 ? 1.483 -9.518 -19.075 1.00 97.25 285 GLU A N 1
ATOM 2233 C CA . GLU A 1 285 ? 1.517 -8.403 -20.030 1.00 97.25 285 GLU A CA 1
ATOM 2234 C C . GLU A 1 285 ? 2.756 -7.520 -19.803 1.00 97.25 285 GLU A C 1
ATOM 2236 O O . GLU A 1 285 ? 3.470 -7.173 -20.751 1.00 97.25 285 GLU A O 1
ATOM 2241 N N . TYR A 1 286 ? 3.072 -7.198 -18.546 1.00 96.25 286 TYR A N 1
ATOM 2242 C CA . TYR A 1 286 ? 4.248 -6.396 -18.212 1.00 96.25 286 TYR A CA 1
ATOM 2243 C C . TYR A 1 286 ? 5.567 -7.136 -18.460 1.00 96.25 286 TYR A C 1
ATOM 2245 O O . TYR A 1 286 ? 6.516 -6.537 -18.973 1.00 96.25 286 TYR A O 1
ATOM 2253 N N . GLU A 1 287 ? 5.632 -8.444 -18.208 1.00 95.94 287 GLU A N 1
ATOM 2254 C CA . GLU A 1 287 ? 6.791 -9.257 -18.600 1.00 95.94 287 GLU A CA 1
ATOM 2255 C C . GLU A 1 287 ? 7.009 -9.239 -20.121 1.00 95.94 287 GLU A C 1
ATOM 2257 O O . GLU A 1 287 ? 8.139 -9.071 -20.596 1.00 95.94 287 GLU A O 1
ATOM 2262 N N . THR A 1 288 ? 5.922 -9.331 -20.893 1.00 97.62 288 THR A N 1
ATOM 2263 C CA . THR A 1 288 ? 5.960 -9.214 -22.359 1.00 97.62 288 THR A CA 1
ATOM 2264 C C . THR A 1 288 ? 6.453 -7.831 -22.788 1.00 97.62 288 THR A C 1
ATOM 2266 O O . THR A 1 288 ? 7.290 -7.723 -23.685 1.00 97.62 288 THR A O 1
ATOM 2269 N N . THR A 1 289 ? 6.010 -6.775 -22.103 1.00 96.38 289 THR A N 1
ATOM 2270 C CA . THR A 1 289 ? 6.449 -5.391 -22.344 1.00 96.38 289 THR A CA 1
ATOM 2271 C C . THR A 1 289 ? 7.953 -5.225 -22.110 1.00 96.38 289 THR A C 1
ATOM 2273 O O . THR A 1 289 ? 8.646 -4.615 -22.926 1.00 96.38 289 THR A O 1
ATOM 2276 N N . ILE A 1 290 ? 8.500 -5.823 -21.046 1.00 96.19 290 ILE A N 1
ATOM 2277 C CA . ILE A 1 290 ? 9.948 -5.847 -20.790 1.00 96.19 290 ILE A CA 1
ATOM 2278 C C . ILE A 1 290 ? 10.700 -6.583 -21.902 1.00 96.19 290 ILE A C 1
ATOM 2280 O O . ILE A 1 290 ? 11.749 -6.115 -22.356 1.00 96.19 290 ILE A O 1
ATOM 2284 N N . ALA A 1 291 ? 10.207 -7.752 -22.314 1.00 96.94 291 ALA A N 1
ATOM 2285 C CA . ALA A 1 291 ? 10.839 -8.542 -23.365 1.00 96.94 291 ALA A CA 1
ATOM 2286 C C . ALA A 1 291 ? 10.880 -7.767 -24.690 1.00 96.94 291 ALA A C 1
ATOM 2288 O O . ALA A 1 291 ? 11.920 -7.726 -25.350 1.00 96.94 291 ALA A O 1
ATOM 2289 N N . GLU A 1 292 ? 9.787 -7.088 -25.033 1.00 96.06 292 GLU A N 1
ATOM 2290 C CA . GLU A 1 292 ? 9.686 -6.250 -26.223 1.00 96.06 292 GLU A CA 1
ATOM 2291 C C . GLU A 1 292 ? 10.619 -5.034 -26.153 1.00 96.06 292 GLU A C 1
ATOM 2293 O O . GLU A 1 292 ? 11.353 -4.761 -27.105 1.00 96.06 292 GLU A O 1
ATOM 2298 N N . PHE A 1 293 ? 10.686 -4.358 -25.002 1.00 95.75 293 PHE A N 1
ATOM 2299 C CA . PHE A 1 293 ? 11.633 -3.264 -24.779 1.00 95.75 293 PHE A CA 1
ATOM 2300 C C . PHE A 1 293 ? 13.086 -3.719 -25.007 1.00 95.75 293 PHE A C 1
ATOM 2302 O O . PHE A 1 293 ? 13.831 -3.073 -25.748 1.00 95.75 293 PHE A O 1
ATOM 2309 N N . LYS A 1 294 ? 13.479 -4.882 -24.465 1.00 96.12 294 LYS A N 1
ATOM 2310 C CA . LYS A 1 294 ? 14.809 -5.478 -24.703 1.00 96.12 294 LYS A CA 1
ATOM 2311 C C . LYS A 1 294 ? 15.030 -5.871 -26.162 1.00 96.12 294 LYS A C 1
ATOM 2313 O O . LYS A 1 294 ? 16.149 -5.777 -26.660 1.00 96.12 294 LYS A O 1
ATOM 2318 N N . ARG A 1 295 ? 13.989 -6.328 -26.859 1.00 95.50 295 ARG A N 1
ATOM 2319 C CA . ARG A 1 295 ? 14.069 -6.687 -28.280 1.00 95.50 295 ARG A CA 1
ATOM 2320 C C . ARG A 1 295 ? 14.334 -5.458 -29.153 1.00 95.50 295 ARG A C 1
ATOM 2322 O O . ARG A 1 295 ? 15.098 -5.558 -30.108 1.00 95.50 295 ARG A O 1
ATOM 2329 N N . ILE A 1 296 ? 13.713 -4.323 -28.831 1.00 94.00 296 ILE A N 1
ATOM 2330 C CA . ILE A 1 296 ? 13.841 -3.067 -29.584 1.00 94.00 296 ILE A CA 1
ATOM 2331 C C . ILE A 1 296 ? 15.170 -2.364 -29.278 1.00 94.00 296 ILE A C 1
ATOM 2333 O O . ILE A 1 296 ? 15.882 -1.982 -30.205 1.00 94.00 296 ILE A O 1
ATOM 2337 N N . TYR A 1 297 ? 15.512 -2.200 -27.997 1.00 94.19 297 TYR A N 1
ATOM 2338 C CA . TYR A 1 297 ? 16.650 -1.375 -27.562 1.00 94.19 297 TYR A CA 1
ATOM 2339 C C . TYR A 1 297 ? 17.901 -2.180 -27.181 1.00 94.19 297 TYR A C 1
ATOM 2341 O O . TYR A 1 297 ? 18.932 -1.598 -26.846 1.00 94.19 297 TYR A O 1
ATOM 2349 N N . GLY A 1 298 ? 17.836 -3.509 -27.262 1.00 94.38 298 GLY A N 1
ATOM 2350 C CA . GLY A 1 298 ? 18.924 -4.412 -26.899 1.00 94.38 298 GLY A CA 1
ATOM 2351 C C . GLY A 1 298 ? 18.932 -4.812 -25.414 1.00 94.38 298 GLY A C 1
ATOM 2352 O O . GLY A 1 298 ? 18.072 -4.399 -24.624 1.00 94.38 298 GLY A O 1
ATOM 2353 N N . PRO A 1 299 ? 19.895 -5.663 -25.012 1.00 94.81 299 PRO A N 1
ATOM 2354 C CA . PRO A 1 299 ? 20.053 -6.064 -23.617 1.00 94.81 299 PRO A CA 1
ATOM 2355 C C . PRO A 1 299 ? 20.447 -4.868 -22.732 1.00 94.81 299 PRO A C 1
ATOM 2357 O O . PRO A 1 299 ? 21.009 -3.899 -23.249 1.00 94.81 299 PRO A O 1
ATOM 2360 N N . PRO A 1 300 ? 20.215 -4.937 -21.405 1.00 94.19 300 PRO A N 1
ATOM 2361 C CA . PRO A 1 300 ? 20.579 -3.854 -20.502 1.00 94.19 300 PRO A CA 1
ATOM 2362 C C . PRO A 1 300 ? 22.064 -3.480 -20.621 1.00 94.19 300 PRO A C 1
ATOM 2364 O O . PRO A 1 300 ? 22.921 -4.350 -20.428 1.00 94.19 300 PRO A O 1
ATOM 2367 N N . PRO A 1 301 ? 22.395 -2.213 -20.939 1.00 95.00 301 PRO A N 1
ATOM 2368 C CA . PRO A 1 301 ? 23.776 -1.753 -20.945 1.00 95.00 301 PRO A CA 1
ATOM 2369 C C . PRO A 1 301 ? 24.315 -1.690 -19.506 1.00 95.00 301 PRO A C 1
ATOM 2371 O O . PRO A 1 301 ? 23.531 -1.729 -18.552 1.00 95.00 301 PRO A O 1
ATOM 2374 N N . PRO A 1 302 ? 25.638 -1.545 -19.303 1.00 95.56 302 PRO A N 1
ATOM 2375 C CA . PRO A 1 302 ? 26.192 -1.298 -17.975 1.00 95.56 302 PRO A CA 1
ATOM 2376 C C . PRO A 1 302 ? 25.470 -0.137 -17.285 1.00 95.56 302 PRO A C 1
ATOM 2378 O O . PRO A 1 302 ? 25.236 0.907 -17.902 1.00 95.56 302 PRO A O 1
ATOM 2381 N N . ARG A 1 303 ? 25.085 -0.328 -16.019 1.00 90.50 303 ARG A N 1
ATOM 2382 C CA . ARG A 1 303 ? 24.392 0.715 -15.260 1.00 90.50 303 ARG A CA 1
ATOM 2383 C C . ARG A 1 303 ? 25.342 1.901 -15.067 1.00 90.50 303 ARG A C 1
ATOM 2385 O O . ARG A 1 303 ? 26.475 1.673 -14.636 1.00 90.50 303 ARG A O 1
ATOM 2392 N N . PRO A 1 304 ? 24.936 3.133 -15.418 1.00 86.81 304 PRO A N 1
ATOM 2393 C CA . PRO A 1 304 ? 25.751 4.306 -15.135 1.00 86.81 304 PRO A CA 1
ATOM 2394 C C . PRO A 1 304 ? 25.965 4.418 -13.620 1.00 86.81 304 PRO A C 1
ATOM 2396 O O . PRO A 1 304 ? 25.046 4.128 -12.850 1.00 86.81 304 PRO A O 1
ATOM 2399 N N . GLN A 1 305 ? 27.192 4.763 -13.224 1.00 78.06 305 GLN A N 1
ATOM 2400 C CA . GLN A 1 305 ? 27.552 5.018 -11.825 1.00 78.06 305 GLN A CA 1
ATOM 2401 C C . GLN A 1 305 ? 26.953 6.333 -11.331 1.00 78.06 305 GLN A C 1
ATOM 2403 O O . GLN A 1 305 ? 26.837 7.271 -12.155 1.00 78.06 305 GLN A O 1
#

Foldseek 3Di:
DAWDDPVRLVVVLVVPFDKDWQFWFLDAPVRLCVQPVWDWDWDADPVGIKTWTWDAFPVGWIKIWIDDPPDPRHTITIMTRHPDDSLLVVLRVCVNRVHDPVRTDGDHPPVDDPAAEAQDPLRLVLLVVLPDDPPPLPPCDPVQWDFDQDPVRWTWTDHDPDIYIYDDDPDDDQDDDQLRRDDPPDQATPRAFLLSLVVLLVSLVVVLVVLDVVVPLDADDLVSLCSNLSSLSNNLNSLVSLCSQADPPFQFRDCSSQSDPSSNVSCVVPVPCGGPVNSVVSSVVSVVVSVVSCVRNNDRDPHDD

Radius of gyration: 23.29 Å; chains: 1; bounding box: 56×39×71 Å

Organism: NCBI:txid685454

Sequence (305 aa):
MQPMDFHAARAQLAQGGHSGAVAKLALEPQELQARTGLAFVEAESALGPVWFAFGQLADGTILGFNRLISDPNPGTEVSQFTDRPARDVLSELLFETDLSHDEVSWRASAEDDDRIWARTHPEAYAYILLHRAPGDRTPIAPRELDIVRDDQDVWSVRHRDVVVHIRPRTGPAVPGGVGVYSHPDDPPSGIIDPGGWMYLASEWEAEAGRLLQGFGPRTIDAREYWSVYDLLLQLVGAPGEALRFLPPDLDELPVRAFWTPLGQWMLRRNPHAFNRAELTAKAAEYETTIAEFKRIYGPPPPRPQ

Secondary structure (DSSP, 8-state):
-EEE-HHHHHHHHTTTPPPEEEEEESS-HHHHHHHH----EEEEETTEEEEEEEEE-TTS-EEEEEEETT-SS-SEEEEESSSS-HHHHHHHHHHHHT--GGGEE----TTS---EEESSHHHHHHHHHHTSPTT------GGGSEEEE-TTS-EEEEETTEEEEEPPP-SSPPPPSTT--S-TTSPSPSSS-HHHHHHHHHHHHHHHHHHHHHH-SSPP-HHHHHHHHHHHHHHHHHHHHHHTTS-TT-SB--GGG--SHHHHHHHHH-GGGGBHHHHHHHHHHHHHHHHHHHHHH-SPPPPP-

pLDDT: mean 88.9, std 9.83, range [42.0, 98.0]